Protein 1YQH (pdb70)

Solvent-accessible surface area: 11001 Å² total

Foldseek 3Di:
DPLFAKKKWKDKQFAAPPDDRVQLLVQLVVLVVPLPFDWADDCTIMTMGDPVSVVVSQVVSQVSSVVSGTPHMDMDDDMDDDRPHHDDPCVVPQVPDPVHD/DQKKKWKAKDFAAPVDDRVQLLVQLVVLVVPLPFDWADDCTIMTTGGNVSVVVSQVVSLVSSVVSGTPHMDMDDDIDDDVVPHDDPCVVPLVPDPVND

InterPro domains:
  IPR002767 Thiamine-binding protein [PF01910] (7-96)
  IPR002767 Thiamine-binding protein [TIGR00106] (7-93)
  IPR029756 MTH1187/YkoF-like [G3DSA:3.30.70.930] (1-106)
  IPR029756 MTH1187/YkoF-like [SSF89957] (3-104)
  IPR051614 UPF0045 domain-containing protein [PTHR33777] (3-101)

Radius of gyration: 17.41 Å; Cα contacts (8 Å, |Δi|>4): 373; chains: 2; bounding box: 32×43×53 Å

B-factor: mean 17.55, std 9.15, range [6.82, 70.4]

Structure (mmCIF, N/CA/C/O backbone):
data_1YQH
#
_entry.id   1YQH
#
_cell.length_a   76.716
_cell.length_b   55.175
_cell.length_c   49.875
_cell.angle_alpha   90.00
_cell.angle_beta   120.39
_cell.angle_gamma   90.00
#
_symmetry.space_group_name_H-M   'C 1 2 1'
#
loop_
_entity.id
_entity.type
_entity.pdbx_description
1 polymer 'IG hypothetical 16092'
2 water water
#
loop_
_atom_site.group_PDB
_atom_site.id
_atom_site.type_symbol
_atom_site.label_atom_id
_atom_site.label_alt_id
_atom_site.label_comp_id
_atom_site.label_asym_id
_atom_site.label_entity_id
_atom_site.label_seq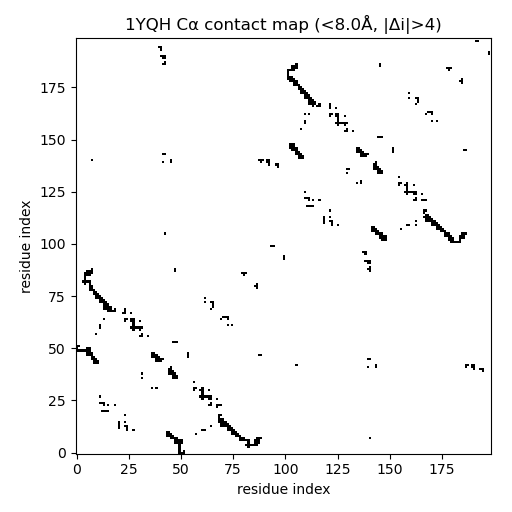_id
_atom_site.pdbx_PDB_ins_code
_atom_site.Cartn_x
_atom_site.Cartn_y
_atom_site.Cartn_z
_atom_site.occupancy
_atom_site.B_iso_or_equiv
_atom_site.auth_seq_id
_atom_site.auth_comp_id
_atom_site.auth_asym_id
_atom_site.auth_atom_id
_atom_site.pdbx_PDB_model_num
ATOM 1 N N . SER A 1 1 ? 22.104 44.334 14.472 1.00 26.91 -2 SER A N 1
ATOM 2 C CA . SER A 1 1 ? 20.845 44.294 13.682 1.00 26.79 -2 SER A CA 1
ATOM 3 C C . SER A 1 1 ? 19.899 45.370 14.205 1.00 27.21 -2 SER A C 1
ATOM 4 O O . SER A 1 1 ? 20.197 46.025 15.204 1.00 27.49 -2 SER A O 1
ATOM 7 N N . ASN A 1 2 ? 18.776 45.562 13.517 1.00 27.01 -1 ASN A N 1
ATOM 8 C CA . ASN A 1 2 ? 17.682 46.388 14.032 1.00 27.18 -1 ASN A CA 1
ATOM 9 C C . ASN A 1 2 ? 16.344 45.706 13.740 1.00 26.82 -1 ASN A C 1
ATOM 10 O O . ASN A 1 2 ? 16.332 44.583 13.216 1.00 26.54 -1 ASN A O 1
ATOM 15 N N . ALA A 1 3 ? 15.231 46.363 14.073 1.00 26.48 0 ALA A N 1
ATOM 16 C CA . ALA A 1 3 ? 13.909 45.728 13.968 1.00 26.41 0 ALA A CA 1
ATOM 17 C C . ALA A 1 3 ? 13.499 45.387 12.533 1.00 26.34 0 ALA A C 1
ATOM 18 O O . ALA A 1 3 ? 12.552 44.623 12.316 1.0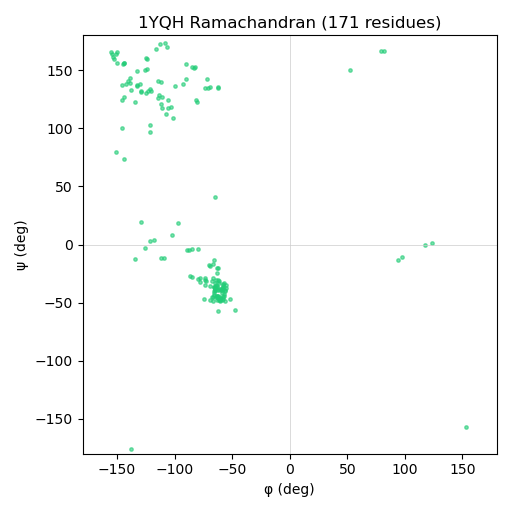0 25.95 0 ALA A O 1
ATOM 28 N N . SER A 1 5 ? 15.791 44.070 10.312 1.00 24.08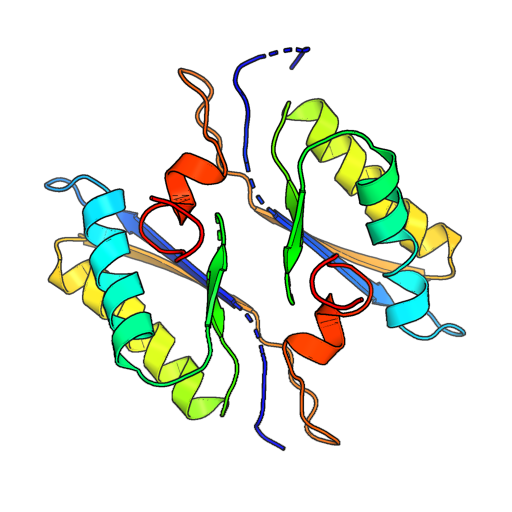 2 SER A N 1
ATOM 29 C CA . SER A 1 5 ? 16.592 42.906 9.923 1.00 22.34 2 SER A CA 1
ATOM 30 C C . SER A 1 5 ? 15.730 41.660 9.797 1.00 20.94 2 SER A C 1
ATOM 31 O O . SER A 1 5 ? 14.715 41.528 10.490 1.00 20.48 2 SER A O 1
ATOM 34 N N . GLN A 1 6 ? 16.123 40.746 8.913 1.00 18.88 3 GLN A N 1
ATOM 35 C CA . GLN A 1 6 ? 15.392 39.489 8.781 1.00 17.17 3 GLN A CA 1
ATOM 36 C C . GLN A 1 6 ? 15.536 38.688 10.076 1.00 16.58 3 GLN A C 1
ATOM 37 O O . GLN A 1 6 ? 16.562 38.791 10.767 1.00 16.56 3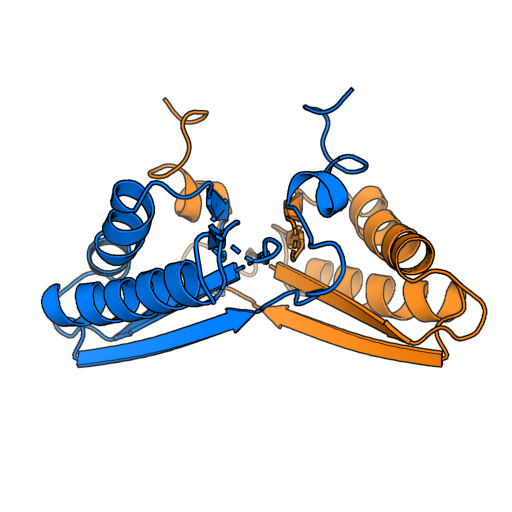 GLN A O 1
ATOM 43 N N A GLN A 1 7 ? 14.511 37.909 10.402 0.50 15.89 4 GLN A N 1
ATOM 44 N N B GLN A 1 7 ? 14.513 37.890 10.381 0.50 15.88 4 GLN A N 1
ATOM 45 C CA A GLN A 1 7 ? 14.492 37.170 11.656 0.50 15.46 4 GLN A CA 1
ATOM 46 C CA B GLN A 1 7 ? 14.435 37.138 11.634 0.50 15.45 4 GLN A CA 1
ATOM 47 C C A GLN A 1 7 ? 15.559 36.086 11.687 0.50 14.33 4 GLN A C 1
ATOM 48 C C B GLN A 1 7 ? 15.482 36.025 11.695 0.50 14.36 4 GLN A C 1
ATOM 49 O O A GLN A 1 7 ? 15.976 35.580 10.645 0.50 13.82 4 GLN A O 1
ATOM 50 O O B GLN A 1 7 ? 15.807 35.424 10.669 0.50 13.84 4 GLN A O 1
ATOM 61 N N . VAL A 1 8 ? 16.001 35.760 12.894 1.00 13.40 5 VAL A N 1
ATOM 62 C CA . VAL A 1 8 ? 16.752 34.530 13.133 1.00 12.70 5 VAL A CA 1
ATOM 63 C C . VAL A 1 8 ? 15.867 33.643 14.011 1.00 11.77 5 VAL A C 1
ATOM 64 O O . VAL A 1 8 ? 14.903 34.107 14.649 1.00 10.58 5 VAL A O 1
ATOM 68 N N . THR A 1 9 ? 16.183 32.359 14.018 1.00 11.07 6 THR A N 1
ATOM 69 C CA . THR A 1 9 ? 15.659 31.440 15.004 1.00 11.77 6 THR A CA 1
ATOM 70 C C . THR A 1 9 ? 16.882 30.949 15.806 1.00 11.80 6 THR A C 1
ATOM 71 O O . THR A 1 9 ? 17.970 30.783 15.250 1.00 10.90 6 THR A O 1
ATOM 83 N N . SER A 1 11 ? 18.106 28.642 19.634 1.00 11.56 8 SER A N 1
ATOM 84 C CA . SER A 1 11 ? 17.784 28.005 20.893 1.00 11.06 8 SER A CA 1
ATOM 85 C C . SER A 1 11 ? 18.900 28.244 21.880 1.00 10.74 8 SER A C 1
ATOM 86 O O . SER A 1 11 ? 20.044 28.524 21.487 1.00 11.24 8 SER A O 1
ATOM 89 N N . PHE A 1 12 ? 18.574 28.164 23.163 1.00 10.61 9 PHE A N 1
ATOM 90 C CA . PHE A 1 12 ? 19.606 28.308 24.174 1.00 10.49 9 PHE A CA 1
ATOM 91 C C . PHE A 1 12 ? 19.222 27.572 25.432 1.00 10.43 9 PHE A C 1
ATOM 92 O O . PHE A 1 12 ? 18.039 27.272 25.677 1.00 9.86 9 PHE A O 1
ATOM 100 N N . SER A 1 13 ? 20.232 27.291 26.238 1.00 9.42 10 SER A N 1
ATOM 101 C CA . SER A 1 13 ? 20.002 26.757 27.567 1.00 10.10 10 SER A CA 1
ATOM 102 C C . SER A 1 13 ? 21.036 27.316 28.530 1.00 9.79 10 SER A C 1
ATOM 103 O O . SER A 1 13 ? 22.121 27.724 28.103 1.00 10.44 10 SER A O 1
ATOM 106 N N . VAL A 1 14 ? 20.681 27.336 29.817 1.00 9.75 11 VAL A N 1
ATOM 107 C CA . VAL A 1 14 ? 21.611 27.706 30.890 1.00 10.12 11 VAL A CA 1
ATOM 108 C C . VAL A 1 14 ? 21.694 26.563 31.889 1.00 10.40 11 VAL A C 1
ATOM 109 O O . VAL A 1 14 ? 20.666 26.000 32.294 1.00 11.36 11 VAL A O 1
ATOM 113 N N . VAL A 1 15 ? 22.913 26.180 32.253 1.00 9.90 12 VAL A N 1
ATOM 114 C CA . VAL A 1 15 ? 23.117 25.151 33.273 1.00 10.49 12 VAL A CA 1
ATOM 115 C C . VAL A 1 15 ? 23.937 25.818 34.366 1.00 10.73 12 VAL A C 1
ATOM 116 O O . VAL A 1 15 ? 25.143 26.045 34.195 1.00 11.01 12 VAL A O 1
ATOM 120 N N . PRO A 1 16 ? 23.276 26.183 35.466 1.00 11.25 13 PRO A N 1
ATOM 121 C CA . PRO A 1 16 ? 23.932 26.920 36.542 1.00 11.60 13 PRO A CA 1
ATOM 122 C C . PRO A 1 16 ? 24.551 26.033 37.613 1.00 11.94 13 PRO A C 1
ATOM 123 O O . PRO A 1 16 ? 24.134 24.879 37.786 1.00 12.22 13 PRO A O 1
ATOM 127 N N . GLN A 1 17 ? 25.552 26.577 38.300 1.00 11.95 14 GLN A N 1
ATOM 128 C CA . GLN A 1 17 ? 26.049 26.012 39.548 1.00 12.81 14 GLN A CA 1
ATOM 129 C C . GLN A 1 17 ? 25.679 26.998 40.636 1.00 13.26 14 GLN A C 1
ATOM 130 O O . GLN A 1 17 ? 26.088 28.170 40.589 1.00 13.63 14 GLN A O 1
ATOM 136 N N . ALA A 1 18 ? 24.910 26.531 41.613 1.00 14.06 15 ALA A N 1
ATOM 137 C CA . ALA A 1 18 ? 24.482 27.382 42.730 1.00 15.21 15 ALA A CA 1
ATOM 138 C C . ALA A 1 18 ? 24.666 26.650 44.059 1.00 16.45 15 ALA A C 1
ATOM 139 O O . ALA A 1 18 ? 24.078 25.586 44.258 1.00 17.32 15 ALA A O 1
ATOM 141 N N . LYS A 1 19 ? 25.440 27.251 44.966 1.00 16.95 16 LYS A N 1
ATOM 142 C CA . LYS A 1 19 ? 25.768 26.636 46.264 1.00 18.30 16 LYS A CA 1
ATOM 143 C C . LYS A 1 19 ? 24.571 26.487 47.212 1.00 18.09 16 LYS A C 1
ATOM 144 O O . LYS A 1 19 ? 24.546 25.564 48.025 1.00 18.69 16 LYS A O 1
ATOM 150 N N . THR A 1 20 ? 23.596 27.394 47.137 1.00 17.81 17 THR A N 1
ATOM 151 C CA . THR A 1 20 ? 22.472 27.362 48.089 1.00 17.79 17 THR A CA 1
ATOM 152 C C . THR A 1 20 ? 21.086 27.418 47.450 1.00 17.43 17 THR A C 1
ATOM 153 O O . THR A 1 20 ? 20.108 27.751 48.121 1.00 16.94 17 THR A O 1
ATOM 157 N N . LYS A 1 21 ? 21.002 27.099 46.157 1.00 17.10 18 LYS A N 1
ATOM 158 C CA . LYS A 1 21 ? 19.724 27.100 45.446 1.00 17.08 18 LYS A CA 1
ATOM 159 C C . LYS A 1 21 ? 19.565 25.824 44.632 1.00 16.95 18 LYS A C 1
ATOM 160 O O . LYS A 1 21 ? 20.553 25.258 44.150 1.00 16.39 18 LYS A O 1
ATOM 166 N N . ASP A 1 22 ? 18.318 25.384 44.471 1.00 15.92 19 ASP A N 1
ATOM 167 C CA . ASP A 1 22 ? 17.990 24.298 43.563 1.00 16.22 19 ASP A CA 1
ATOM 168 C C . ASP A 1 22 ? 18.134 24.799 42.126 1.00 15.82 19 ASP A C 1
ATOM 169 O O . ASP A 1 22 ? 17.804 25.957 41.844 1.00 15.56 19 ASP A O 1
ATOM 174 N N . VAL A 1 23 ? 18.627 23.937 41.229 1.00 15.70 20 VAL A N 1
ATOM 175 C CA . VAL A 1 23 ? 18.830 24.299 39.820 1.00 15.90 20 VAL A CA 1
ATOM 176 C C . VAL A 1 23 ? 17.560 24.893 39.211 1.00 15.87 20 VAL A C 1
ATOM 177 O O . VAL A 1 23 ? 17.622 25.932 38.551 1.00 15.51 20 VAL A O 1
ATOM 181 N N . TYR A 1 24 ? 16.416 24.246 39.440 1.00 16.28 21 TYR A N 1
ATOM 182 C CA . TYR A 1 24 ? 15.154 24.712 38.844 1.00 16.77 21 TYR A CA 1
ATOM 183 C C . TYR A 1 24 ? 14.777 26.125 39.294 1.00 15.90 21 TYR A C 1
ATOM 184 O O . TYR A 1 24 ? 14.176 26.875 38.522 1.00 15.61 21 TYR A O 1
ATOM 193 N N . SER A 1 25 ? 15.115 26.482 40.536 1.00 14.96 22 SER A N 1
ATOM 194 C CA . SER A 1 25 ? 14.826 27.822 41.057 1.00 13.95 22 SER A CA 1
ATOM 195 C C . SER A 1 25 ? 15.600 28.900 40.293 1.00 13.76 22 SER A C 1
ATOM 196 O O . SER A 1 25 ? 15.083 29.984 40.017 1.00 13.50 22 SER A O 1
ATOM 199 N N . VAL A 1 26 ? 16.845 28.578 39.963 1.00 12.24 23 VAL A N 1
ATOM 200 C CA . VAL A 1 26 ? 17.744 29.486 39.267 1.00 12.53 23 VAL A CA 1
ATOM 201 C C . VAL A 1 26 ? 17.314 29.573 37.802 1.00 12.14 23 VAL A C 1
ATOM 202 O O . VAL A 1 26 ? 17.182 30.668 37.251 1.00 12.28 23 VAL A O 1
ATOM 206 N N . VAL A 1 27 ? 17.060 28.419 37.191 1.00 12.03 24 VAL A N 1
ATOM 207 C CA . VAL A 1 27 ? 16.612 28.388 35.797 1.00 12.57 24 VAL A CA 1
ATOM 208 C C . VAL A 1 27 ? 15.288 29.166 35.596 1.00 12.05 24 VAL A C 1
ATOM 209 O O . VAL A 1 27 ? 15.096 29.809 34.561 1.00 11.92 24 VAL A O 1
ATOM 213 N N A ASP A 1 28 ? 14.403 29.124 36.586 0.50 12.11 25 ASP A N 1
ATOM 214 N N B ASP A 1 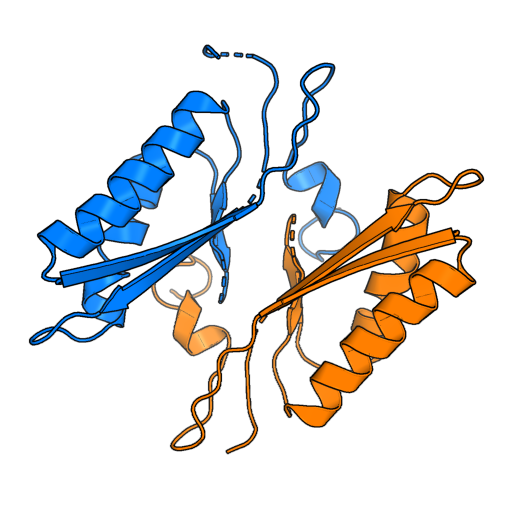28 ? 14.385 29.084 36.583 0.50 12.20 25 ASP A N 1
ATOM 215 C CA A ASP A 1 28 ? 13.133 29.829 36.482 0.50 12.23 25 ASP A CA 1
ATOM 216 C CA B ASP A 1 28 ? 13.135 29.857 36.576 0.50 12.44 25 ASP A CA 1
ATOM 217 C C A ASP A 1 28 ? 13.300 31.349 36.304 0.50 12.26 25 ASP A C 1
ATOM 218 C C B ASP A 1 28 ? 13.398 31.301 36.177 0.50 12.37 25 ASP A C 1
ATOM 219 O O A ASP A 1 28 ? 12.453 32.005 35.695 0.50 11.98 25 ASP A O 1
ATOM 220 O O B ASP A 1 28 ? 12.724 31.856 35.308 0.50 12.08 25 ASP A O 1
ATOM 229 N N . LYS A 1 29 ? 14.394 31.901 36.825 1.00 12.16 26 LYS A N 1
ATOM 230 C CA . LYS A 1 29 ? 14.680 33.322 36.666 1.00 11.99 26 LYS A CA 1
ATOM 231 C C . LYS A 1 29 ? 15.214 33.621 35.264 1.00 11.62 26 LYS A C 1
ATOM 232 O O . LYS A 1 29 ? 14.956 34.695 34.706 1.00 11.90 26 LYS A O 1
ATOM 238 N N . ALA A 1 30 ? 15.948 32.670 34.694 1.00 11.04 27 ALA A N 1
ATOM 239 C CA . ALA A 1 30 ? 16.400 32.798 33.309 1.00 10.59 27 ALA A CA 1
ATOM 240 C C . ALA A 1 30 ? 15.203 32.738 32.359 1.00 10.61 27 ALA A C 1
ATOM 241 O O . ALA A 1 30 ? 15.086 33.561 31.454 1.00 10.71 27 ALA A O 1
ATOM 243 N N . ILE A 1 31 ? 14.296 31.786 32.574 1.00 10.05 28 ILE A N 1
ATOM 244 C CA . ILE A 1 31 ? 13.113 31.696 31.702 1.00 10.82 28 ILE A CA 1
ATOM 245 C C . ILE A 1 31 ? 12.220 32.938 31.859 1.00 10.56 28 ILE A C 1
ATOM 246 O O . ILE A 1 31 ? 11.615 33.402 30.886 1.00 10.24 28 ILE A O 1
ATOM 251 N N . GLU A 1 32 ? 12.170 33.504 33.066 1.00 10.49 29 GLU A N 1
ATOM 252 C CA . GLU A 1 32 ? 11.417 34.746 33.293 1.00 11.53 29 GLU A CA 1
ATOM 253 C C . GLU A 1 32 ? 11.902 35.862 32.357 1.00 10.57 29 GLU A C 1
ATOM 254 O O . GLU A 1 32 ? 11.095 36.631 31.809 1.00 9.83 29 GLU A O 1
ATOM 260 N N . VAL A 1 33 ? 13.214 35.947 32.152 1.00 9.28 30 VAL A N 1
ATOM 261 C CA . VAL A 1 33 ? 13.755 36.939 31.222 1.00 9.90 30 VAL A CA 1
ATOM 262 C C . VAL A 1 33 ? 13.152 36.724 29.826 1.00 9.53 30 VAL A C 1
ATOM 263 O O . VAL A 1 33 ? 12.704 37.680 29.187 1.00 10.32 30 VAL A O 1
ATOM 267 N N . VAL A 1 34 ? 13.110 35.466 29.381 1.00 9.32 31 VAL A N 1
ATOM 268 C CA . VAL A 1 34 ? 12.523 35.121 28.081 1.00 9.28 31 VAL A CA 1
ATOM 269 C C . VAL A 1 34 ? 11.048 35.520 28.068 1.00 9.46 31 VAL A C 1
ATOM 270 O O . VAL A 1 34 ? 10.577 36.169 27.131 1.00 9.56 31 VAL A O 1
ATOM 274 N N . GLN A 1 35 ? 10.347 35.193 29.148 1.00 9.31 32 GLN A N 1
ATOM 275 C CA . GLN A 1 35 ? 8.898 35.434 29.214 1.00 9.83 32 GLN A CA 1
ATOM 276 C C . GLN A 1 35 ? 8.586 36.921 29.141 1.00 9.83 32 GLN A C 1
ATOM 277 O O . GLN A 1 35 ? 7.574 37.325 28.551 1.00 10.31 32 GLN A O 1
ATOM 283 N N . GLN A 1 36 ? 9.454 37.723 29.756 1.00 10.17 33 GLN A N 1
ATOM 284 C CA . GLN A 1 36 ? 9.262 39.167 29.826 1.00 11.14 33 GLN A CA 1
ATOM 285 C C . GLN A 1 36 ? 9.776 39.948 28.614 1.00 10.99 33 GLN A C 1
ATOM 286 O O . GLN A 1 36 ? 9.589 41.169 28.555 1.00 11.59 33 GLN A O 1
ATOM 292 N N . SER A 1 37 ? 10.408 39.262 27.659 1.00 10.66 34 SER A N 1
ATOM 293 C CA . SER A 1 37 ? 11.104 39.936 26.555 1.00 11.03 34 SER A CA 1
ATOM 294 C C . SER A 1 37 ? 10.207 40.458 25.438 1.00 11.10 34 SER A C 1
ATOM 295 O O . SER A 1 37 ? 10.585 41.398 24.758 1.00 11.93 34 SER A O 1
ATOM 298 N N . GLY A 1 38 ? 9.072 39.801 25.228 1.00 9.83 35 GLY A N 1
ATOM 299 C CA . GLY A 1 38 ? 8.181 40.109 24.102 1.00 9.87 35 GLY A CA 1
ATOM 300 C C . GLY A 1 38 ? 8.372 39.271 22.842 1.00 9.07 35 GLY A C 1
ATOM 301 O O . GLY A 1 38 ? 7.539 39.331 21.943 1.00 9.64 35 GLY A O 1
ATOM 302 N N . VAL A 1 39 ? 9.476 38.525 22.737 1.00 9.01 36 VAL A N 1
ATOM 303 C CA . VAL A 1 39 ? 9.720 37.726 21.523 1.00 8.78 36 VAL A CA 1
ATOM 304 C C . VAL A 1 39 ? 8.971 36.420 21.576 1.00 8.99 36 VAL A C 1
ATOM 305 O O . VAL A 1 39 ? 8.679 35.911 22.665 1.00 9.04 36 VAL A O 1
ATOM 309 N N . ARG A 1 40 ? 8.633 35.889 20.402 1.00 8.80 37 ARG A N 1
ATOM 310 C CA . ARG A 1 40 ? 8.056 34.549 20.323 1.00 10.14 37 ARG A CA 1
ATOM 311 C C . ARG A 1 40 ? 9.055 33.514 20.851 1.00 9.98 37 ARG A C 1
ATOM 312 O O . ARG A 1 40 ? 10.234 33.543 20.497 1.00 9.60 37 ARG A O 1
ATOM 320 N N . TYR A 1 41 ? 8.582 32.589 21.686 1.00 9.55 38 TYR A N 1
ATOM 321 C CA . TYR A 1 41 ? 9.459 31.552 22.222 1.00 9.65 38 TYR A CA 1
ATOM 322 C C . TYR A 1 41 ? 8.703 30.259 22.509 1.00 9.93 38 TYR A C 1
ATOM 323 O O . TYR A 1 41 ? 7.470 30.230 22.546 1.00 9.57 38 TYR A O 1
ATOM 332 N N . GLU A 1 42 ? 9.464 29.186 22.704 1.00 9.93 39 GLU A N 1
ATOM 333 C CA . GLU A 1 42 ? 8.922 27.944 23.217 1.00 11.10 39 GLU A CA 1
ATOM 334 C C . GLU A 1 42 ? 9.963 27.266 24.085 1.00 11.46 39 GLU A C 1
ATOM 335 O O . GLU A 1 42 ? 11.086 27.030 23.639 1.00 11.99 39 GLU A O 1
ATOM 341 N N . VAL A 1 43 ? 9.579 26.978 25.322 1.00 11.06 40 VAL A N 1
ATOM 342 C CA . VAL A 1 43 ? 10.439 26.260 26.247 1.00 10.87 40 VAL A CA 1
ATOM 343 C C . VAL A 1 43 ? 10.365 24.753 25.949 1.00 10.94 40 VAL A C 1
ATOM 344 O O . VAL A 1 43 ? 9.277 24.158 25.920 1.00 11.59 40 VAL A O 1
ATOM 348 N N . GLY A 1 44 ? 11.527 24.165 25.671 1.00 10.70 41 GLY A N 1
ATOM 349 C CA . GLY A 1 44 ? 11.635 22.707 25.500 1.00 11.27 41 GLY A CA 1
ATOM 350 C C . GLY A 1 44 ? 12.356 22.095 26.682 1.00 11.19 41 GLY A C 1
ATOM 351 O O . GLY A 1 44 ? 12.867 22.806 27.563 1.00 11.71 41 GLY A O 1
ATOM 352 N N . ALA A 1 45 ? 12.402 20.764 26.710 1.00 11.35 42 ALA A N 1
ATOM 353 C CA . ALA A 1 45 ? 12.995 20.053 27.847 1.00 11.64 42 ALA A CA 1
ATOM 354 C C . ALA A 1 45 ? 14.501 20.313 27.986 1.00 11.37 42 ALA A C 1
ATOM 355 O O . ALA A 1 45 ? 15.020 20.287 29.104 1.00 12.35 42 ALA A O 1
ATOM 365 N N A GLU A 1 47 ? 16.277 22.845 25.696 0.50 10.99 44 GLU A N 1
ATOM 366 N N B GLU A 1 47 ? 16.305 22.843 25.671 0.50 11.20 44 GLU A N 1
ATOM 367 C CA A GLU A 1 47 ? 16.596 24.142 25.077 0.50 11.47 44 GLU A CA 1
ATOM 368 C CA B GLU A 1 47 ? 16.606 24.209 25.226 0.50 11.78 44 GLU A CA 1
ATOM 369 C C A GLU A 1 47 ? 15.321 24.977 24.973 0.50 10.99 44 GLU A C 1
ATOM 370 C C B GLU A 1 47 ? 15.315 24.986 25.082 0.50 11.22 44 GLU A C 1
ATOM 371 O O A GLU A 1 47 ? 14.231 24.419 24.822 0.50 11.00 44 GLU A O 1
ATOM 372 O O B GLU A 1 47 ? 14.228 24.409 24.987 0.50 11.22 44 GLU A O 1
ATOM 383 N N . THR A 1 48 ? 15.459 26.304 25.038 1.00 10.60 45 THR A N 1
ATOM 384 C CA . THR A 1 48 ? 14.340 27.218 24.776 1.00 10.48 45 THR A CA 1
ATOM 385 C C . THR A 1 48 ? 14.579 27.829 23.409 1.00 10.16 45 THR A C 1
ATOM 386 O O . THR A 1 48 ? 15.694 28.307 23.129 1.00 9.65 45 THR A O 1
ATOM 390 N N . THR A 1 49 ? 13.551 27.790 22.563 1.00 9.40 46 THR A N 1
ATOM 391 C CA . THR A 1 49 ? 13.629 28.333 21.208 1.00 9.80 46 THR A CA 1
ATOM 392 C C . THR A 1 49 ? 13.132 29.776 21.227 1.00 8.76 46 THR A C 1
ATOM 393 O O . THR A 1 49 ? 12.132 30.056 21.891 1.00 9.54 46 THR A O 1
ATOM 397 N N . LEU A 1 50 ? 13.832 30.653 20.500 1.00 9.48 47 LEU A N 1
ATOM 398 C CA . LEU A 1 50 ? 13.470 32.062 20.306 1.00 9.02 47 LEU A CA 1
ATOM 399 C C . LEU A 1 50 ? 13.402 32.407 18.820 1.00 9.77 47 LEU A C 1
ATOM 400 O O . LEU A 1 50 ? 14.129 31.829 18.003 1.00 9.48 47 LEU A O 1
ATOM 405 N N . GLU A 1 51 ? 12.541 33.366 18.474 1.00 9.11 48 GLU A N 1
ATOM 406 C CA . GLU A 1 51 ? 12.488 33.869 17.108 1.00 10.00 48 GLU A CA 1
ATOM 407 C C . GLU A 1 51 ? 12.470 35.388 17.170 1.00 10.03 48 GLU A C 1
ATOM 408 O O . GLU A 1 51 ? 11.762 35.955 17.987 1.00 9.38 48 GLU A O 1
ATOM 414 N N . GLY A 1 52 ? 13.254 36.038 16.313 1.00 10.49 49 GLY A N 1
ATOM 415 C CA . GLY A 1 52 ? 13.265 37.499 16.268 1.00 10.70 49 GLY A CA 1
ATOM 416 C C . GLY A 1 52 ? 14.582 38.058 15.776 1.00 11.25 49 GLY A C 1
ATOM 417 O O . GLY A 1 52 ? 15.328 37.390 15.059 1.00 10.99 49 GLY A O 1
ATOM 418 N N . GLU A 1 53 ? 14.842 39.304 16.148 1.00 10.86 50 GLU A N 1
ATOM 419 C CA . GLU A 1 53 ? 16.034 40.013 15.693 1.00 11.36 50 GLU A CA 1
ATOM 420 C C . GLU A 1 53 ? 17.295 39.491 16.394 1.00 10.74 50 GLU A C 1
ATOM 421 O O . GLU A 1 53 ? 17.312 39.311 17.613 1.00 10.61 50 GLU A O 1
ATOM 427 N N . LEU A 1 54 ? 18.355 39.258 15.620 1.00 10.61 51 LEU A N 1
ATOM 428 C CA . LEU A 1 54 ? 19.586 38.679 16.175 1.00 10.77 51 LEU A CA 1
ATOM 429 C C . LEU A 1 54 ? 20.069 39.356 17.465 1.00 10.82 51 LEU A C 1
ATOM 430 O O . LEU A 1 54 ? 20.267 38.679 18.457 1.00 10.73 51 LEU A O 1
ATOM 435 N N . ASP A 1 55 ? 20.285 40.673 17.434 1.00 11.39 52 ASP A N 1
ATOM 436 C CA . ASP A 1 55 ? 20.823 41.369 18.606 1.00 12.57 52 ASP A CA 1
ATOM 437 C C . ASP A 1 55 ? 19.856 41.344 19.796 1.00 12.53 52 ASP A C 1
ATOM 438 O O . ASP A 1 55 ? 20.288 41.236 20.943 1.00 13.15 52 ASP A O 1
ATOM 443 N N . VAL A 1 56 ? 18.557 41.443 19.520 1.00 11.96 53 VAL A N 1
ATOM 444 C CA . VAL A 1 56 ? 17.541 41.363 20.568 1.00 12.64 53 VAL A CA 1
ATOM 445 C C . VAL A 1 56 ? 17.607 40.002 21.244 1.00 12.11 53 VAL A C 1
ATOM 446 O O . VAL A 1 56 ? 17.622 39.924 22.468 1.00 12.27 53 VAL A O 1
ATOM 450 N N . LEU A 1 57 ? 17.660 38.943 20.445 1.00 11.21 54 LEU A N 1
ATOM 451 C CA . LEU A 1 57 ? 17.748 37.587 20.986 1.00 11.35 54 LEU A CA 1
ATOM 452 C C . LEU A 1 57 ? 19.038 37.333 21.774 1.00 11.12 54 LEU A C 1
ATOM 453 O O . LEU A 1 57 ? 18.990 36.766 22.857 1.00 10.37 54 LEU A O 1
ATOM 458 N N . LEU A 1 58 ? 20.184 37.757 21.242 1.00 11.74 55 LEU A N 1
ATOM 459 C CA . LEU A 1 58 ? 21.433 37.612 21.992 1.00 12.30 55 LEU A CA 1
ATOM 460 C C . LEU A 1 58 ? 21.389 38.366 23.323 1.00 12.41 55 LEU A C 1
ATOM 461 O O . LEU A 1 58 ? 21.909 37.883 24.332 1.00 12.70 55 LEU A O 1
ATOM 466 N N . ASP A 1 59 ? 20.768 39.538 23.329 1.00 12.85 56 ASP A N 1
ATOM 467 C CA . ASP A 1 59 ? 20.598 40.273 24.574 1.00 12.99 56 ASP A CA 1
ATOM 468 C C . ASP A 1 59 ? 19.691 39.528 25.560 1.00 12.36 56 ASP A C 1
ATOM 469 O O . ASP A 1 59 ? 19.950 39.547 26.777 1.00 11.43 56 ASP A O 1
ATOM 474 N N . VAL A 1 60 ? 18.648 38.865 25.050 1.00 11.79 57 VAL A N 1
ATOM 475 C CA . VAL A 1 60 ? 17.808 38.011 25.907 1.00 11.73 57 VAL A CA 1
ATOM 476 C C . VAL A 1 60 ? 18.647 36.921 26.575 1.00 11.31 57 VAL A C 1
ATOM 477 O O . VAL A 1 60 ? 18.548 36.702 27.787 1.00 10.99 57 VAL A O 1
ATOM 481 N N . VAL A 1 61 ? 19.485 36.255 25.789 1.00 10.96 58 VAL A N 1
ATOM 482 C CA . VAL A 1 61 ? 20.328 35.200 26.333 1.00 10.45 58 VAL A CA 1
ATOM 483 C C . VAL A 1 61 ? 21.310 35.747 27.394 1.00 11.01 58 VAL A C 1
ATOM 484 O O . VAL A 1 61 ? 21.485 35.156 28.467 1.00 10.70 58 VAL A O 1
ATOM 488 N N . LYS A 1 62 ? 21.959 36.867 27.083 1.00 11.17 59 LYS A N 1
ATOM 489 C CA . LYS A 1 62 ? 22.877 37.504 28.042 1.00 11.97 59 LYS A CA 1
ATOM 490 C C . LYS A 1 62 ? 22.173 37.827 29.355 1.00 11.75 59 LYS A C 1
ATOM 491 O O . LYS A 1 62 ? 22.706 37.596 30.441 1.00 11.92 59 LYS A O 1
ATOM 497 N N . ARG A 1 63 ? 20.956 38.344 29.256 1.00 11.45 60 ARG A N 1
ATOM 498 C CA . ARG A 1 63 ? 20.250 38.722 30.471 1.00 11.79 60 ARG A CA 1
ATOM 499 C C . ARG A 1 63 ? 19.754 37.495 31.222 1.00 11.25 60 ARG A C 1
ATOM 500 O O . ARG A 1 63 ? 19.663 37.525 32.453 1.00 11.58 60 ARG A O 1
ATOM 508 N N . ALA A 1 64 ? 19.472 36.421 30.475 1.00 11.59 61 ALA A N 1
ATOM 509 C CA . ALA A 1 64 ? 19.020 35.147 31.058 1.00 11.33 61 ALA A CA 1
ATOM 510 C C . ALA A 1 64 ? 20.143 34.550 31.880 1.00 11.59 61 ALA A C 1
ATOM 511 O O . ALA A 1 64 ? 19.935 34.155 33.020 1.00 10.59 61 ALA A O 1
ATOM 513 N N . GLN A 1 65 ? 21.348 34.490 31.306 1.00 11.37 62 GLN A N 1
ATOM 514 C CA . GLN A 1 65 ? 22.470 33.953 32.081 1.00 12.46 62 GLN A CA 1
ATOM 515 C C . GLN A 1 65 ? 22.804 34.850 33.288 1.00 11.66 62 GLN A C 1
ATOM 516 O O . GLN A 1 65 ? 23.122 34.347 34.360 1.00 12.11 62 GLN A O 1
ATOM 522 N N . GLN A 1 66 ? 22.689 36.175 33.134 1.00 11.40 63 GLN A N 1
ATOM 523 C CA . GLN A 1 66 ? 22.902 37.061 34.275 1.00 11.54 63 GLN A CA 1
ATOM 524 C C . GLN A 1 66 ? 21.825 36.849 35.341 1.00 11.14 63 GLN A C 1
ATOM 525 O O . GLN A 1 66 ? 22.123 36.905 36.537 1.00 11.31 63 GLN A O 1
ATOM 531 N N . ALA A 1 67 ? 20.585 36.594 34.919 1.00 10.73 64 ALA A N 1
ATOM 532 C CA . ALA A 1 67 ? 19.507 36.311 35.889 1.00 11.00 64 ALA A CA 1
ATOM 533 C C . ALA A 1 67 ? 19.856 35.105 36.773 1.00 10.67 64 ALA A C 1
ATOM 534 O O . ALA A 1 67 ? 19.529 35.089 37.965 1.00 10.76 64 ALA A O 1
ATOM 536 N N . CYS A 1 68 ? 20.523 34.113 36.191 1.00 11.12 65 CYS A N 1
ATOM 537 C CA . CYS A 1 68 ? 20.955 32.942 36.948 1.00 11.06 65 CYS A CA 1
ATOM 538 C C . CYS A 1 68 ? 21.915 33.343 38.073 1.00 10.84 65 CYS A C 1
ATOM 539 O O . CYS A 1 68 ? 21.756 32.934 39.227 1.00 11.11 65 CYS A O 1
ATOM 542 N N . VAL A 1 69 ? 22.900 34.167 37.730 1.00 11.07 66 VAL A N 1
ATOM 543 C CA . VAL A 1 69 ? 23.873 34.683 38.700 1.00 11.89 66 VAL A CA 1
ATOM 544 C C . VAL A 1 69 ? 23.186 35.536 39.769 1.00 12.36 66 VAL A C 1
ATOM 545 O O . VAL A 1 69 ? 23.457 35.387 40.976 1.00 12.65 66 VAL A O 1
ATOM 549 N N . ASP A 1 70 ? 22.275 36.408 39.340 1.00 11.95 67 ASP A N 1
ATOM 550 C CA . ASP A 1 70 ? 21.516 37.234 40.294 1.00 12.73 67 ASP A CA 1
ATOM 551 C C . ASP A 1 70 ? 20.683 36.365 41.253 1.00 13.12 67 ASP A C 1
ATOM 552 O O . ASP A 1 70 ? 20.454 36.743 42.416 1.00 14.28 67 ASP A O 1
ATOM 557 N N . ALA A 1 71 ? 20.244 35.210 40.760 1.00 12.96 68 ALA A N 1
ATOM 558 C CA . ALA A 1 71 ? 19.455 34.260 41.538 1.00 13.11 68 ALA A CA 1
ATOM 559 C C . ALA A 1 71 ? 20.314 33.398 42.482 1.00 13.39 68 ALA A C 1
ATOM 560 O O . ALA A 1 71 ? 19.780 32.599 43.263 1.00 14.87 68 ALA A O 1
ATOM 562 N N . GLY A 1 72 ? 21.629 33.560 42.416 1.00 12.65 69 GLY A N 1
ATOM 563 C CA . GLY A 1 72 ? 22.532 32.811 43.294 1.00 12.94 69 GLY A CA 1
ATOM 564 C C . GLY A 1 72 ? 23.518 31.863 42.630 1.00 12.46 69 GLY A C 1
ATOM 565 O O . GLY A 1 72 ? 24.312 31.216 43.321 1.00 12.76 69 GLY A O 1
ATOM 566 N N . ALA A 1 73 ? 23.498 31.762 41.304 1.00 11.96 70 ALA A N 1
ATOM 567 C CA . ALA A 1 73 ? 24.488 30.918 40.631 1.00 11.70 70 ALA A CA 1
ATOM 568 C C . ALA A 1 73 ? 25.873 31.554 40.709 1.00 12.11 70 ALA A C 1
ATOM 569 O O . ALA A 1 73 ? 26.025 32.761 40.486 1.00 12.38 70 ALA A O 1
ATOM 571 N N . GLU A 1 74 ? 26.871 30.737 41.038 1.00 12.30 71 GLU A N 1
ATOM 572 C CA . GLU A 1 74 ? 28.257 31.177 41.023 1.00 13.59 71 GLU A CA 1
ATOM 573 C C . GLU A 1 74 ? 28.809 31.161 39.594 1.00 13.02 71 GLU A C 1
ATOM 574 O O . GLU A 1 74 ? 29.679 31.966 39.245 1.00 12.95 71 GLU A O 1
ATOM 580 N N . GLU A 1 75 ? 28.293 30.255 38.766 1.00 11.35 72 GLU A N 1
ATOM 581 C CA . GLU A 1 75 ? 28.692 30.201 37.361 1.00 11.87 72 GLU A CA 1
ATOM 582 C C . GLU A 1 75 ? 27.597 29.573 36.524 1.00 10.88 72 GLU A C 1
ATOM 583 O O . GLU A 1 75 ? 26.693 28.924 37.053 1.00 10.47 72 GLU A O 1
ATOM 589 N N . VAL A 1 76 ? 27.684 29.763 35.212 1.00 10.57 73 VAL A N 1
ATOM 590 C CA . VAL A 1 76 ? 26.663 29.248 34.316 1.00 10.95 73 VAL A CA 1
ATOM 591 C C . VAL A 1 76 ? 27.351 28.761 33.063 1.00 11.00 73 VAL A C 1
ATOM 592 O O . VAL A 1 76 ? 28.254 29.428 32.560 1.00 11.15 73 VAL A O 1
ATOM 596 N N . ILE A 1 77 ? 26.920 27.605 32.560 1.00 10.42 74 ILE A N 1
ATOM 597 C CA . ILE A 1 77 ? 27.335 27.165 31.232 1.00 10.31 74 ILE A CA 1
ATOM 598 C C . ILE A 1 77 ? 26.151 27.421 30.306 1.00 10.84 74 ILE A C 1
ATOM 599 O O . ILE A 1 77 ? 25.053 26.863 30.505 1.00 10.41 74 ILE A O 1
ATOM 604 N N . THR A 1 78 ? 26.366 28.281 29.315 1.00 10.44 75 THR A N 1
ATOM 605 C CA . THR A 1 78 ? 25.281 28.716 28.443 1.00 10.87 75 THR A CA 1
ATOM 606 C C . THR A 1 78 ? 25.537 28.185 27.035 1.00 11.65 75 THR A C 1
ATOM 607 O O . THR A 1 78 ? 26.624 28.360 26.501 1.00 13.02 75 THR A O 1
ATOM 611 N N . SER A 1 79 ? 24.534 27.534 26.450 1.00 11.47 76 SER A N 1
ATOM 612 C CA . SER A 1 79 ? 24.648 26.975 25.103 1.00 12.29 76 SER A CA 1
ATOM 613 C C . SER A 1 79 ? 23.687 27.737 24.197 1.00 12.00 76 SER A C 1
ATOM 614 O O . SER A 1 79 ? 22.577 28.076 24.607 1.00 12.32 76 SER A O 1
ATOM 617 N N . ILE A 1 80 ? 24.116 28.002 22.973 1.00 11.76 77 ILE A N 1
ATOM 618 C CA . ILE A 1 80 ? 23.309 28.744 22.014 1.00 12.61 77 ILE A CA 1
ATOM 619 C C . ILE A 1 80 ? 23.460 28.066 20.663 1.00 13.03 77 ILE A C 1
ATOM 620 O O . ILE A 1 80 ? 24.559 27.622 20.309 1.00 13.08 77 ILE A O 1
ATOM 625 N N . LYS A 1 81 ? 22.354 27.958 19.924 1.00 13.20 78 LYS A N 1
ATOM 626 C CA . LYS A 1 81 ? 22.430 27.566 18.526 1.00 13.90 78 LYS A CA 1
ATOM 627 C C . LYS A 1 81 ? 21.636 28.586 17.712 1.00 13.29 78 LYS A C 1
ATOM 628 O O . LYS A 1 81 ? 20.497 28.915 18.068 1.00 14.00 78 LYS A O 1
ATOM 634 N N . ILE A 1 82 ? 22.238 29.087 16.643 1.00 12.23 79 ILE A N 1
ATOM 635 C CA . ILE A 1 82 ? 21.606 30.123 15.830 1.00 11.42 79 ILE A CA 1
ATOM 636 C C . ILE A 1 82 ? 21.448 29.616 14.409 1.00 11.06 79 ILE A C 1
ATOM 637 O O . ILE A 1 82 ? 22.408 29.107 13.828 1.00 10.61 79 ILE A O 1
ATOM 642 N N . HIS A 1 83 ? 20.243 29.788 13.847 1.00 9.59 80 HIS A N 1
ATOM 643 C CA . HIS A 1 83 ? 20.032 29.590 12.414 1.00 9.99 80 HIS A CA 1
ATOM 644 C C . HIS A 1 83 ? 19.997 30.968 11.777 1.00 9.91 80 HIS A C 1
ATOM 645 O O . HIS A 1 83 ? 19.056 31.743 11.974 1.00 10.24 80 HIS A O 1
ATOM 652 N N . TYR A 1 84 ? 21.057 31.274 11.031 1.00 9.81 81 TYR A N 1
ATOM 653 C CA . TYR A 1 84 ? 21.287 32.601 10.491 1.00 10.13 81 TYR A CA 1
ATOM 654 C C . TYR A 1 84 ? 21.124 32.546 8.972 1.00 10.56 81 TYR A C 1
ATOM 655 O O . TYR A 1 84 ? 21.859 31.836 8.287 1.00 10.62 81 TYR A O 1
ATOM 664 N N . ARG A 1 85 ? 20.144 33.282 8.454 1.00 10.11 82 ARG A N 1
ATOM 665 C CA . ARG A 1 85 ? 19.884 33.355 7.016 1.00 10.52 82 ARG A CA 1
ATOM 666 C C . ARG A 1 85 ? 19.446 34.789 6.736 1.00 10.96 82 ARG A C 1
ATOM 667 O O . ARG A 1 85 ? 18.254 35.042 6.544 1.00 11.43 82 ARG A O 1
ATOM 675 N N . PRO A 1 86 ? 20.407 35.728 6.765 1.00 11.10 83 PRO A N 1
ATOM 676 C CA . PRO A 1 86 ? 20.091 37.165 6.745 1.00 11.53 83 PRO A CA 1
ATOM 677 C C . PRO A 1 86 ? 19.390 37.654 5.480 1.00 11.83 83 PRO A C 1
ATOM 678 O O . PRO A 1 86 ? 18.746 38.711 5.514 1.00 12.96 83 PRO A O 1
ATOM 682 N N . SER A 1 87 ? 19.494 36.906 4.382 1.00 12.03 84 SER A N 1
ATOM 683 C CA . SER A 1 87 ? 18.836 37.317 3.132 1.00 12.11 84 SER A CA 1
ATOM 684 C C . SER A 1 87 ? 17.320 37.365 3.307 1.00 12.10 84 SER A C 1
ATOM 685 O O . SER A 1 87 ? 16.699 38.403 3.088 1.00 12.73 84 SER A O 1
ATOM 688 N N . THR A 1 88 ? 16.725 36.247 3.710 1.00 12.12 85 THR A N 1
ATOM 689 C CA . THR A 1 88 ? 15.262 36.123 3.709 1.00 12.34 85 THR A CA 1
ATOM 690 C C . THR A 1 88 ? 14.690 35.718 5.068 1.00 12.24 85 THR A C 1
ATOM 691 O O . THR A 1 88 ? 13.464 35.648 5.240 1.00 11.51 85 THR A O 1
ATOM 695 N N . GLY A 1 89 ? 15.578 35.480 6.028 1.00 11.51 86 GLY A N 1
ATOM 696 C CA . GLY A 1 89 ? 15.166 35.161 7.399 1.00 11.62 86 GLY A CA 1
ATOM 697 C C . GLY A 1 89 ? 14.801 33.701 7.554 1.00 12.00 86 GLY A C 1
ATOM 698 O O . GLY A 1 89 ? 14.638 32.977 6.565 1.00 11.92 86 GLY A O 1
ATOM 699 N N . VAL A 1 90 ? 14.681 33.270 8.802 1.00 11.91 87 VAL A N 1
ATOM 700 C CA . VAL A 1 90 ? 14.273 31.900 9.117 1.00 13.68 87 VAL A CA 1
ATOM 701 C C . VAL A 1 90 ? 13.331 31.965 10.322 1.00 13.60 87 VAL A C 1
ATOM 702 O O . VAL A 1 90 ? 13.548 32.755 11.245 1.00 13.68 87 VAL A O 1
ATOM 706 N N . THR A 1 91 ? 12.289 31.139 10.286 1.00 13.29 88 THR A N 1
ATOM 707 C CA . THR A 1 91 ? 11.233 31.148 11.291 1.00 13.44 88 THR A CA 1
ATOM 708 C C . THR A 1 91 ? 11.050 29.775 11.922 1.00 12.97 88 THR A C 1
ATOM 709 O O . THR A 1 91 ? 11.452 28.753 11.355 1.00 12.47 88 THR A O 1
ATOM 713 N N . ILE A 1 92 ? 10.430 29.760 13.099 1.00 12.21 89 ILE A N 1
ATOM 714 C CA . ILE A 1 92 ? 10.101 28.512 13.761 1.00 12.19 89 ILE A CA 1
ATOM 715 C C . ILE A 1 92 ? 9.156 27.692 12.872 1.00 12.59 89 ILE A C 1
ATOM 716 O O . ILE A 1 92 ? 9.372 26.500 12.633 1.00 12.44 89 ILE A O 1
ATOM 721 N N . ASP A 1 93 ? 8.117 28.350 12.378 1.00 13.67 90 ASP A N 1
ATOM 722 C CA . ASP A 1 93 ? 7.077 27.648 11.624 1.00 14.93 90 ASP A CA 1
ATOM 723 C C . ASP A 1 93 ? 7.623 26.937 10.390 1.00 15.56 90 ASP A C 1
ATOM 724 O O . ASP A 1 93 ? 7.203 25.831 10.084 1.00 14.91 90 ASP A O 1
ATOM 729 N N . GLU A 1 94 ? 8.588 27.546 9.698 1.00 16.34 91 GLU A N 1
ATOM 730 C CA . GLU A 1 94 ? 9.094 26.921 8.484 1.00 17.83 91 GLU A CA 1
ATOM 731 C C . GLU A 1 94 ? 9.832 25.623 8.801 1.00 18.31 91 GLU A C 1
ATOM 732 O O . GLU A 1 94 ? 9.847 24.703 7.987 1.00 18.77 91 GLU A O 1
ATOM 738 N N . LYS A 1 95 ? 10.417 25.544 9.994 1.00 18.34 92 LYS A N 1
ATOM 739 C CA . LYS A 1 95 ? 11.187 24.365 10.380 1.00 18.47 92 LYS A CA 1
ATOM 740 C C . LYS A 1 95 ? 10.357 23.246 11.007 1.00 18.40 92 LYS A C 1
ATOM 741 O O . LYS A 1 95 ? 10.720 22.077 10.879 1.00 19.28 92 LYS A O 1
ATOM 747 N N . VAL A 1 96 ? 9.232 23.583 11.637 1.00 17.43 93 VAL A N 1
ATOM 748 C CA . VAL A 1 96 ? 8.468 22.572 12.389 1.00 17.42 93 VAL A CA 1
ATOM 749 C C . VAL A 1 96 ? 7.103 22.186 11.809 1.00 17.21 93 VAL A C 1
ATOM 750 O O . VAL A 1 96 ? 6.502 21.229 12.275 1.00 16.36 93 VAL A O 1
ATOM 754 N N . TRP A 1 97 ? 6.599 22.940 10.829 1.00 17.67 94 TRP A N 1
ATOM 755 C CA . TRP A 1 97 ? 5.208 22.755 10.410 1.00 19.00 94 TRP A CA 1
ATOM 756 C C . TRP A 1 97 ? 4.903 21.335 9.933 1.00 19.25 94 TRP A C 1
ATOM 757 O O . TRP A 1 97 ? 3.832 20.805 10.223 1.00 19.24 94 TRP A O 1
ATOM 768 N N . LYS A 1 98 ? 5.848 20.731 9.216 1.00 19.51 95 LYS A N 1
ATOM 769 C CA . LYS A 1 98 ? 5.667 19.378 8.675 1.00 20.78 95 LYS A CA 1
ATOM 770 C C . LYS A 1 98 ? 5.588 18.322 9.782 1.00 20.33 95 LYS A C 1
ATOM 771 O O . LYS A 1 98 ? 5.128 17.189 9.558 1.00 20.36 95 LYS A O 1
ATOM 777 N N . TYR A 1 99 ? 6.023 18.699 10.981 1.00 19.65 96 TYR A N 1
ATOM 778 C CA . TYR A 1 99 ? 6.340 17.713 12.014 1.00 20.01 96 TYR A CA 1
ATOM 779 C C . TYR A 1 99 ? 5.492 17.818 13.278 1.00 20.44 96 TYR A C 1
ATOM 780 O O . TYR A 1 99 ? 5.719 17.093 14.253 1.00 20.61 96 TYR A O 1
ATOM 789 N N . ARG A 1 100 ? 4.520 18.722 13.255 1.00 20.34 97 ARG A N 1
ATOM 790 C CA . ARG A 1 100 ? 3.634 18.921 14.381 1.00 21.05 97 ARG A CA 1
ATOM 791 C C . ARG A 1 100 ? 2.172 18.894 13.956 1.00 22.01 97 ARG A C 1
ATOM 792 O O . ARG A 1 100 ? 1.781 19.574 13.007 1.00 21.41 97 ARG A O 1
ATOM 800 N N . ASP A 1 101 ? 1.375 18.127 14.697 1.00 22.93 98 ASP A N 1
ATOM 801 C CA . ASP A 1 101 ? -0.055 17.974 14.432 1.00 24.98 98 ASP A CA 1
ATOM 802 C C . ASP A 1 101 ? -0.873 19.265 14.546 1.00 26.07 98 ASP A C 1
ATOM 803 O O . ASP A 1 101 ? -1.978 19.336 14.009 1.00 26.88 98 ASP A O 1
ATOM 808 N N . GLU A 1 102 ? -0.351 20.275 15.241 1.00 27.91 99 GLU A N 1
ATOM 809 C CA . GLU A 1 102 ? -1.074 21.554 15.359 1.00 29.66 99 GLU A CA 1
ATOM 810 C C . GLU A 1 102 ? -1.149 22.348 14.051 1.00 29.99 99 GLU A C 1
ATOM 811 O O . GLU A 1 102 ? -2.004 23.230 13.912 1.00 30.24 99 GLU A O 1
ATOM 817 N N . TYR A 1 103 ? -0.272 22.024 13.098 1.00 30.33 100 TYR A N 1
ATOM 818 C CA . TYR A 1 103 ? -0.253 22.693 11.793 1.00 30.94 100 TYR A CA 1
ATOM 819 C C . TYR A 1 103 ? -1.150 21.977 10.794 1.00 31.93 100 TYR A C 1
ATOM 820 O O . TYR A 1 103 ? -1.231 20.752 10.788 1.00 32.40 100 TYR A O 1
ATOM 829 N N . ALA A 1 104 ? -1.828 22.752 9.952 1.00 33.18 101 ALA A N 1
ATOM 830 C CA . ALA A 1 104 ? -2.685 22.196 8.905 1.00 33.83 101 ALA A CA 1
ATOM 831 C C . ALA A 1 104 ? -1.980 22.243 7.553 1.00 34.41 101 ALA A C 1
ATOM 832 O O . ALA A 1 104 ? -0.745 22.276 7.486 1.00 35.04 101 ALA A O 1
ATOM 842 N N . SER B 1 5 ? 18.418 4.569 37.059 1.00 22.96 2 SER B N 1
ATOM 843 C CA . SER B 1 5 ? 17.491 4.696 35.939 1.00 20.43 2 SER B CA 1
ATOM 844 C C . SER B 1 5 ? 18.185 5.189 34.686 1.00 18.50 2 SER B C 1
ATOM 845 O O . SER B 1 5 ? 18.899 6.199 34.697 1.00 17.18 2 SER B O 1
ATOM 848 N N . GLN B 1 6 ? 17.945 4.473 33.597 1.00 16.59 3 GLN B N 1
ATOM 849 C CA . GLN B 1 6 ? 18.478 4.878 32.315 1.00 14.59 3 GLN B CA 1
ATOM 850 C C . GLN B 1 6 ? 17.471 5.698 31.507 1.00 13.57 3 GLN B C 1
ATOM 851 O O . GLN B 1 6 ? 17.703 5.975 30.328 1.00 13.26 3 GLN B O 1
ATOM 857 N N A GLN B 1 7 ? 16.364 6.081 32.140 0.50 12.73 4 GLN B N 1
ATOM 858 N N B GLN B 1 7 ? 16.370 6.096 32.139 0.50 12.56 4 GLN B N 1
ATOM 859 C CA A GLN B 1 7 ? 15.379 6.936 31.481 0.50 12.56 4 GLN B CA 1
ATOM 860 C CA B GLN B 1 7 ? 15.377 6.926 31.454 0.50 12.22 4 GLN B CA 1
ATOM 861 C C A GLN B 1 7 ? 15.923 8.352 31.405 0.50 11.87 4 GLN B C 1
ATOM 862 C C B GLN B 1 7 ? 15.856 8.366 31.396 0.50 11.68 4 GLN B C 1
ATOM 863 O O A GLN B 1 7 ? 16.149 8.995 32.438 0.50 11.25 4 GLN B O 1
ATOM 864 O O B GLN B 1 7 ? 15.986 9.036 32.428 0.50 11.08 4 GLN B O 1
ATOM 875 N N . VAL B 1 8 ? 16.149 8.818 30.182 1.00 11.37 5 VAL B N 1
ATOM 876 C CA . VAL B 1 8 ? 16.706 10.148 29.959 1.00 11.19 5 VAL B CA 1
ATOM 877 C C . VAL B 1 8 ? 15.823 10.991 29.041 1.00 11.21 5 VAL B C 1
ATOM 878 O O . VAL B 1 8 ? 14.887 10.486 28.412 1.00 11.05 5 VAL B O 1
ATOM 882 N N . THR B 1 9 ? 16.111 12.286 29.007 1.00 11.14 6 THR B N 1
ATOM 883 C CA . THR B 1 9 ? 15.616 13.160 27.966 1.00 12.39 6 THR B CA 1
ATOM 884 C C . THR B 1 9 ? 16.839 13.581 27.156 1.00 12.45 6 THR B C 1
ATOM 885 O O . THR B 1 9 ? 17.923 13.772 27.720 1.00 10.97 6 THR B O 1
ATOM 897 N N . SER B 1 11 ? 18.133 15.777 23.387 1.00 12.73 8 SER B N 1
ATOM 898 C CA . SER B 1 11 ? 17.812 16.484 22.160 1.00 12.45 8 SER B CA 1
ATOM 899 C C . SER B 1 11 ? 18.922 16.247 21.162 1.00 12.15 8 SER B C 1
ATOM 900 O O . SER B 1 11 ? 20.061 15.936 21.545 1.00 11.63 8 SER B O 1
ATOM 903 N N . PHE B 1 12 ? 18.606 16.377 19.878 1.00 10.78 9 PHE B N 1
ATOM 904 C CA . PHE B 1 12 ? 19.636 16.229 18.879 1.00 10.78 9 PHE B CA 1
ATOM 905 C C . PHE B 1 12 ? 19.276 16.998 17.636 1.00 10.43 9 PHE B C 1
ATOM 906 O O . PHE B 1 12 ? 18.116 17.322 17.399 1.00 10.06 9 PHE B O 1
ATOM 914 N N . SER B 1 13 ? 20.290 17.251 16.828 1.00 10.25 10 SER B N 1
ATOM 915 C CA . SER B 1 13 ? 20.080 17.820 15.526 1.00 10.71 10 SER B CA 1
ATOM 916 C C . SER B 1 13 ? 21.096 17.243 14.555 1.00 10.93 10 SER B C 1
ATOM 917 O O . SER B 1 13 ? 22.172 16.766 14.953 1.00 10.82 10 SER B O 1
ATOM 920 N N . VAL B 1 14 ? 20.719 17.266 13.283 1.00 11.15 11 VAL B N 1
ATOM 921 C CA . VAL B 1 14 ? 21.615 16.868 12.209 1.00 11.29 11 VAL B CA 1
ATOM 922 C C . VAL B 1 14 ? 21.697 18.007 11.208 1.00 12.02 11 VAL B C 1
ATOM 923 O O . VAL B 1 14 ? 20.672 18.575 10.794 1.00 12.58 11 VAL B O 1
ATOM 927 N N . VAL B 1 15 ? 22.923 18.373 10.862 1.00 11.19 12 VAL B N 1
ATOM 928 C CA . VAL B 1 15 ? 23.161 19.419 9.883 1.00 12.35 12 VAL B CA 1
ATOM 929 C C . VAL B 1 15 ? 23.989 18.798 8.758 1.00 12.18 12 VAL B C 1
ATOM 930 O O . VAL B 1 15 ? 25.217 18.671 8.865 1.00 12.39 12 VA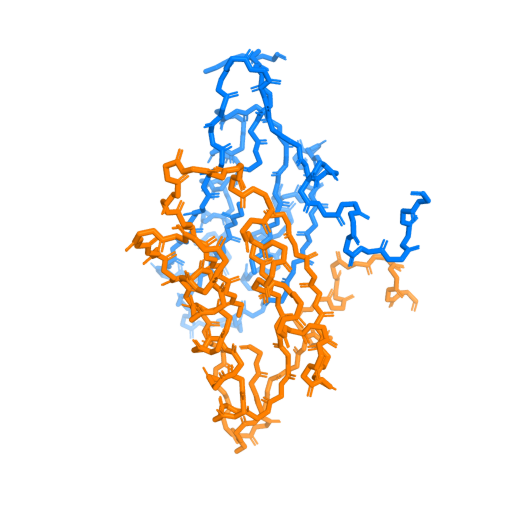L B O 1
ATOM 934 N N . PRO B 1 16 ? 23.302 18.380 7.686 1.00 12.38 13 PRO B N 1
ATOM 935 C CA . PRO B 1 16 ? 23.945 17.707 6.573 1.00 12.03 13 PRO B CA 1
ATOM 936 C C . PRO B 1 16 ? 24.551 18.645 5.527 1.00 13.00 13 PRO B C 1
ATOM 937 O O . PRO B 1 16 ? 24.090 19.789 5.338 1.00 12.74 13 PRO B O 1
ATOM 941 N N . GLN B 1 17 ? 25.579 18.148 4.854 1.00 12.86 14 GLN B N 1
ATOM 942 C CA . GLN B 1 17 ? 26.015 18.726 3.589 1.00 13.73 14 GLN B CA 1
ATOM 943 C C . GLN B 1 17 ? 25.564 17.768 2.505 1.00 14.26 14 GLN B C 1
ATOM 944 O O . GLN B 1 17 ? 25.918 16.598 2.547 1.00 14.59 14 GLN B O 1
ATOM 950 N N . ALA B 1 18 ? 24.800 18.265 1.537 1.00 15.23 15 ALA B N 1
ATOM 951 C CA . ALA B 1 18 ? 24.329 17.414 0.440 1.00 16.58 15 ALA B CA 1
ATOM 952 C C . ALA B 1 18 ? 24.267 18.218 -0.836 1.00 17.69 15 ALA B C 1
ATOM 953 O O . ALA B 1 18 ? 23.328 18.976 -1.044 1.00 17.83 15 ALA B O 1
ATOM 955 N N . LYS B 1 19 ? 25.286 18.048 -1.677 1.00 19.16 16 LYS B N 1
ATOM 956 C CA . LYS B 1 19 ? 25.436 18.816 -2.916 1.00 21.08 16 LYS B CA 1
ATOM 957 C C . LYS B 1 19 ? 24.226 18.684 -3.845 1.00 21.18 16 LYS B C 1
ATOM 958 O O . LYS B 1 19 ? 23.864 19.641 -4.552 1.00 21.82 16 LYS B O 1
ATOM 964 N N . THR B 1 20 ? 23.598 17.509 -3.827 1.00 21.21 17 THR B N 1
ATOM 965 C CA . THR B 1 20 ? 22.566 17.152 -4.809 1.00 21.29 17 THR B CA 1
ATOM 966 C C . THR B 1 20 ? 21.133 17.257 -4.283 1.00 21.81 17 THR B C 1
ATOM 967 O O . THR B 1 20 ? 20.192 16.837 -4.965 1.00 21.98 17 THR B O 1
ATOM 971 N N . LYS B 1 21 ? 20.973 17.810 -3.080 1.00 21.83 18 LYS B N 1
ATOM 972 C CA . LYS B 1 21 ? 19.701 17.787 -2.360 1.00 22.50 18 LYS B CA 1
ATOM 973 C C . LYS B 1 21 ? 19.467 19.088 -1.620 1.00 22.92 18 LYS B C 1
ATOM 974 O O . LYS B 1 21 ? 20.420 19.745 -1.207 1.00 23.42 18 LYS B O 1
ATOM 980 N N A ASP B 1 22 ? 18.207 19.471 -1.443 0.50 23.12 19 ASP B N 1
ATOM 981 N N B ASP B 1 22 ? 18.195 19.442 -1.440 0.50 23.05 19 ASP B N 1
ATOM 982 C CA A ASP B 1 22 ? 17.916 20.522 -0.475 0.50 23.36 19 ASP B CA 1
ATOM 983 C CA B ASP B 1 22 ? 17.803 20.445 -0.453 0.50 23.25 19 ASP B CA 1
ATOM 984 C C A ASP B 1 22 ? 17.975 19.894 0.911 0.50 23.05 19 ASP B C 1
ATOM 985 C C B ASP B 1 22 ? 18.038 19.827 0.918 0.50 22.97 19 ASP B C 1
ATOM 986 O O A ASP B 1 22 ? 17.466 18.792 1.131 0.50 23.13 19 ASP B O 1
ATOM 987 O O B ASP B 1 22 ? 17.696 18.663 1.141 0.50 23.14 19 ASP B O 1
ATOM 996 N N . VAL B 1 23 ? 18.613 20.602 1.834 1.00 22.79 20 VAL B N 1
ATOM 997 C CA . VAL B 1 23 ? 18.884 20.085 3.181 1.00 22.70 20 VAL B CA 1
ATOM 998 C C . VAL B 1 23 ? 17.627 19.686 3.963 1.00 21.66 20 VAL B C 1
ATOM 999 O O . VAL B 1 23 ? 17.645 18.674 4.652 1.00 20.87 20 VAL B O 1
ATOM 1003 N N . TYR B 1 24 ? 16.535 20.443 3.812 1.00 21.18 21 TYR B N 1
ATOM 1004 C CA . TYR B 1 24 ? 15.263 20.085 4.453 1.00 21.04 21 TYR B CA 1
ATOM 1005 C C . TYR B 1 24 ? 14.794 18.678 4.086 1.00 19.52 21 TYR B C 1
ATOM 1006 O O . TYR B 1 24 ? 14.230 17.978 4.925 1.00 19.01 21 TYR B O 1
ATOM 1015 N N . SER B 1 25 ? 15.011 18.270 2.835 1.00 18.22 22 SER B N 1
ATOM 1016 C CA . SER B 1 25 ? 14.605 16.929 2.391 1.00 17.30 22 SER B CA 1
ATOM 1017 C C . SER B 1 25 ? 15.452 15.840 3.025 1.00 16.36 22 SER B C 1
ATOM 1018 O O . SER B 1 25 ? 14.960 14.745 3.307 1.00 16.01 22 SER B O 1
ATOM 1021 N N . VAL B 1 26 ? 16.736 16.134 3.214 1.00 14.63 23 VAL B N 1
ATOM 1022 C CA . VAL B 1 26 ? 17.647 15.191 3.855 1.00 14.28 23 VAL B CA 1
ATOM 1023 C C . VAL B 1 26 ? 17.266 15.061 5.328 1.00 13.34 23 VAL B C 1
ATOM 1024 O O . VAL B 1 26 ? 17.126 13.952 5.849 1.00 13.49 23 VAL B O 1
ATOM 1028 N N . VAL B 1 27 ? 17.061 16.197 5.989 1.00 13.44 24 VAL B N 1
ATOM 1029 C CA . VAL B 1 27 ? 16.714 16.191 7.409 1.00 13.79 24 VAL B CA 1
ATOM 1030 C C . VAL B 1 27 ? 15.383 15.470 7.636 1.00 14.01 24 VAL B C 1
ATOM 1031 O O . VAL B 1 27 ? 15.181 14.837 8.678 1.00 14.54 24 VAL B O 1
ATOM 1035 N N . ASP B 1 28 ? 14.493 15.538 6.648 1.00 13.94 25 ASP B N 1
ATOM 1036 C CA . ASP B 1 28 ? 13.195 14.878 6.740 1.00 14.56 25 ASP B CA 1
ATOM 1037 C C . ASP B 1 28 ? 13.370 13.380 6.978 1.00 14.18 25 ASP B C 1
ATOM 1038 O O . ASP B 1 28 ? 12.618 12.782 7.746 1.00 14.08 25 ASP B O 1
ATOM 1043 N N . LYS B 1 29 ? 14.377 12.788 6.336 1.00 13.27 26 LYS B N 1
ATOM 1044 C CA . LYS B 1 29 ? 14.611 11.352 6.459 1.00 13.04 26 LYS B CA 1
ATOM 1045 C C . LYS B 1 29 ? 15.190 11.011 7.821 1.00 12.53 26 LYS B C 1
ATOM 1046 O O . LYS B 1 29 ? 14.964 9.920 8.339 1.00 11.98 26 LYS B O 1
ATOM 1052 N N . ALA B 1 30 ? 15.949 11.945 8.392 1.00 11.79 27 ALA B N 1
ATOM 1053 C CA . ALA B 1 30 ? 16.441 11.793 9.760 1.00 12.22 27 ALA B CA 1
ATOM 1054 C C . ALA B 1 30 ? 15.264 11.854 10.733 1.00 11.98 27 ALA B C 1
ATOM 1055 O O . ALA B 1 30 ? 15.168 11.043 11.658 1.00 11.60 27 ALA B O 1
ATOM 1057 N N . ILE B 1 31 ? 14.367 12.822 10.524 1.00 11.75 28 ILE B N 1
ATOM 1058 C CA . ILE B 1 31 ? 13.182 12.927 11.380 1.00 11.94 28 ILE B CA 1
ATOM 1059 C C . ILE B 1 31 ? 12.292 11.681 11.233 1.00 11.60 28 ILE B C 1
ATOM 1060 O O . ILE B 1 31 ? 11.723 11.190 12.208 1.00 10.70 28 ILE B O 1
ATOM 1065 N N . GLU B 1 32 ? 12.221 11.133 10.030 1.00 11.38 29 GLU B N 1
ATOM 1066 C CA . GLU B 1 32 ? 11.488 9.887 9.812 1.00 11.71 29 GLU B CA 1
ATOM 1067 C C . GLU B 1 32 ? 11.984 8.728 10.714 1.00 10.52 29 GLU B C 1
ATOM 1068 O O . GLU B 1 32 ? 11.180 7.958 11.227 1.00 9.96 29 GLU B O 1
ATOM 1074 N N . VAL B 1 33 ? 13.289 8.616 10.931 1.00 10.43 30 VAL B N 1
ATOM 1075 C CA . VAL B 1 33 ? 13.818 7.613 11.870 1.00 10.07 30 VAL B CA 1
ATOM 1076 C C . VAL B 1 33 ? 13.202 7.823 13.260 1.00 9.67 30 VAL B C 1
ATOM 1077 O O . VAL B 1 33 ? 12.786 6.860 13.923 1.00 10.69 30 VAL B O 1
ATOM 1081 N N . VAL B 1 34 ? 13.145 9.077 13.695 1.00 9.53 31 VAL B N 1
ATOM 1082 C CA . VAL B 1 34 ? 12.570 9.393 15.001 1.00 9.23 31 VAL B CA 1
ATOM 1083 C C . VAL B 1 34 ? 11.098 9.011 15.004 1.00 9.39 31 VAL B C 1
ATOM 1084 O O . VAL B 1 34 ? 10.627 8.353 15.926 1.00 9.24 31 VAL B O 1
ATOM 1088 N N . GLN B 1 35 ? 10.380 9.415 13.961 1.00 9.19 32 GLN B N 1
ATOM 1089 C CA . GLN B 1 35 ? 8.932 9.132 13.875 1.00 9.44 32 GLN B CA 1
ATOM 1090 C C . GLN B 1 35 ? 8.622 7.637 13.931 1.00 9.74 32 GLN B C 1
ATOM 1091 O O . GLN B 1 35 ? 7.602 7.231 14.480 1.00 9.66 32 GLN B O 1
ATOM 1097 N N . GLN B 1 36 ? 9.515 6.834 13.362 1.00 10.23 33 GLN B N 1
ATOM 1098 C CA . GLN B 1 36 ? 9.316 5.392 13.247 1.00 11.67 33 GLN B CA 1
ATOM 1099 C C . GLN B 1 36 ? 9.810 4.603 14.468 1.00 10.71 33 GLN B C 1
ATOM 1100 O O . GLN B 1 36 ? 9.599 3.386 14.541 1.00 11.30 33 GLN B O 1
ATOM 1106 N N . SER B 1 37 ? 10.442 5.286 15.423 1.00 10.23 34 SER B N 1
ATOM 1107 C CA . SER B 1 37 ? 11.122 4.608 16.530 1.00 10.53 34 SER B CA 1
ATOM 1108 C C . SER B 1 37 ? 10.174 4.104 17.621 1.00 10.26 34 SER B C 1
ATOM 1109 O O . SER B 1 37 ? 10.475 3.105 18.277 1.00 12.12 34 SER B O 1
ATOM 1112 N N . GLY B 1 38 ? 9.070 4.818 17.838 1.00 9.17 35 GLY B N 1
ATOM 1113 C CA . GLY B 1 38 ? 8.142 4.495 18.923 1.00 8.95 35 GLY B CA 1
ATOM 1114 C C . GLY B 1 38 ? 8.335 5.313 20.196 1.00 8.11 35 GLY B C 1
ATOM 1115 O O . GLY B 1 38 ? 7.503 5.261 21.085 1.00 8.41 35 GLY B O 1
ATOM 1116 N N . VAL B 1 39 ? 9.429 6.063 20.293 1.00 8.00 36 VAL B N 1
ATOM 1117 C CA . VAL B 1 39 ? 9.673 6.846 21.509 1.00 8.38 36 VAL B CA 1
ATOM 1118 C C . VAL B 1 39 ? 8.913 8.151 21.438 1.00 8.80 36 VAL B C 1
ATOM 1119 O O . VAL B 1 39 ? 8.617 8.650 20.339 1.00 9.29 36 VAL B O 1
ATOM 1123 N N . ARG B 1 40 ? 8.555 8.678 22.602 1.00 8.82 37 ARG B N 1
ATOM 1124 C CA . ARG B 1 40 ? 7.980 10.017 22.672 1.00 10.03 37 ARG B CA 1
ATOM 1125 C C . ARG B 1 40 ? 8.994 11.046 22.168 1.00 9.68 37 ARG B C 1
ATOM 1126 O O . ARG B 1 40 ? 10.189 11.003 22.524 1.00 9.52 37 ARG B O 1
ATOM 1134 N N . TYR B 1 41 ? 8.525 11.977 21.343 1.00 9.35 38 TYR B N 1
ATOM 1135 C CA . TYR B 1 41 ? 9.417 13.008 20.802 1.00 9.71 38 TYR B CA 1
ATOM 1136 C C . TYR B 1 41 ? 8.661 14.288 20.507 1.00 9.75 38 TYR B C 1
ATOM 1137 O O . TYR B 1 41 ? 7.407 14.310 20.417 1.00 9.47 38 TYR B O 1
ATOM 1146 N N . GLU B 1 42 ? 9.429 15.367 20.343 1.00 10.41 39 GLU B N 1
ATOM 1147 C CA . GLU B 1 42 ? 8.884 16.608 19.815 1.00 10.69 39 GLU B CA 1
ATOM 1148 C C . GLU B 1 42 ? 9.921 17.273 18.933 1.00 10.79 39 GLU B C 1
ATOM 1149 O O . GLU B 1 42 ? 11.064 17.470 19.365 1.00 11.91 39 GLU B O 1
ATOM 1155 N N . VAL B 1 43 ? 9.531 17.598 17.702 1.00 10.57 40 VAL B N 1
ATOM 1156 C CA . VAL B 1 43 ? 10.421 18.295 16.797 1.00 10.79 40 VAL B CA 1
ATOM 1157 C C . VAL B 1 43 ? 10.373 19.787 17.138 1.00 11.04 40 VAL B C 1
ATOM 1158 O O . VAL B 1 43 ? 9.289 20.389 17.171 1.00 11.82 40 VAL B O 1
ATOM 1162 N N . GLY B 1 44 ? 11.546 20.351 17.414 1.00 10.92 41 GLY B N 1
ATOM 1163 C CA . GLY B 1 44 ? 11.700 21.804 17.614 1.00 10.95 41 GLY B CA 1
ATOM 1164 C C . GLY B 1 44 ? 12.396 22.422 16.414 1.00 11.74 41 GLY B C 1
ATOM 1165 O O . GLY B 1 44 ? 12.899 21.711 15.536 1.00 11.43 41 GLY B O 1
ATOM 1166 N N . ALA B 1 45 ? 12.413 23.754 16.360 1.00 11.70 42 ALA B N 1
ATOM 1167 C CA . ALA B 1 45 ? 13.039 24.455 15.243 1.00 12.05 42 ALA B CA 1
ATOM 1168 C C . ALA B 1 45 ? 14.539 24.175 15.108 1.00 11.62 42 ALA B C 1
ATOM 1169 O O . ALA B 1 45 ? 15.049 24.132 13.987 1.00 12.30 42 ALA B O 1
ATOM 1179 N N A GLU B 1 47 ? 16.312 21.716 17.296 0.50 9.95 44 GLU B N 1
ATOM 1180 N N B GLU B 1 47 ? 16.319 21.732 17.331 0.50 10.52 44 GLU B N 1
ATOM 1181 C CA A GLU B 1 47 ? 16.640 20.354 17.711 0.50 9.72 44 GLU B CA 1
ATOM 1182 C CA B GLU B 1 47 ? 16.642 20.391 17.836 0.50 10.87 44 GLU B CA 1
ATOM 1183 C C A GLU B 1 47 ? 15.375 19.574 18.031 0.50 9.98 44 GLU B C 1
ATOM 1184 C C B GLU B 1 47 ? 15.353 19.575 17.939 0.50 10.55 44 GLU B C 1
ATOM 1185 O O A GLU B 1 47 ? 14.327 20.160 18.318 0.50 10.35 44 GLU B O 1
ATOM 1186 O O B GLU B 1 47 ? 14.257 20.140 17.994 0.50 10.81 44 GLU B O 1
ATOM 1197 N N . THR B 1 48 ? 15.489 18.252 17.981 1.00 9.91 45 THR B N 1
ATOM 1198 C CA . THR B 1 48 ? 14.365 17.363 18.256 1.00 10.08 45 THR B CA 1
ATOM 1199 C C . THR B 1 48 ? 14.603 16.714 19.620 1.00 10.10 45 THR B C 1
ATOM 1200 O O . THR B 1 48 ? 15.716 16.224 19.898 1.00 9.93 45 THR B O 1
ATOM 1204 N N . THR B 1 49 ? 13.558 16.712 20.449 1.00 9.28 46 THR B N 1
ATOM 1205 C CA . THR B 1 49 ? 13.639 16.199 21.816 1.00 9.79 46 THR B CA 1
ATOM 1206 C C . THR B 1 49 ? 13.077 14.782 21.855 1.00 9.10 46 THR B C 1
ATOM 1207 O O . THR B 1 49 ? 12.040 14.526 21.244 1.00 8.50 46 THR B O 1
ATOM 1211 N N . LEU B 1 50 ? 13.781 13.897 22.566 1.00 9.24 47 LEU B N 1
ATOM 1212 C CA . LEU B 1 50 ? 13.413 12.494 22.754 1.00 9.14 47 LEU B CA 1
ATOM 1213 C C . LEU B 1 50 ? 13.315 12.163 24.241 1.00 9.60 47 LEU B C 1
ATOM 1214 O O . LEU B 1 50 ? 14.037 12.721 25.061 1.00 9.42 47 LEU B O 1
ATOM 1219 N N . GLU B 1 51 ? 12.461 11.205 24.576 1.00 9.46 48 GLU B N 1
ATOM 1220 C CA . GLU B 1 51 ? 12.422 10.705 25.945 1.00 10.19 48 GLU B CA 1
ATOM 1221 C C . GLU B 1 51 ? 12.432 9.179 25.896 1.00 10.25 48 GLU B C 1
ATOM 1222 O O . GLU B 1 51 ? 11.747 8.590 25.067 1.00 9.99 48 GLU B O 1
ATOM 1228 N N . GLY B 1 52 ? 13.222 8.549 26.768 1.00 10.19 49 GLY B N 1
ATOM 1229 C CA . GLY B 1 52 ? 13.244 7.077 26.833 1.00 10.92 49 GLY B CA 1
ATOM 1230 C C . GLY B 1 52 ? 14.566 6.532 27.328 1.00 11.48 49 GLY B C 1
ATOM 1231 O O . GLY B 1 52 ? 15.354 7.257 27.946 1.00 11.41 49 GLY B O 1
ATOM 1232 N N A GLU B 1 53 ? 14.800 5.247 27.065 0.50 11.28 50 GLU B N 1
ATOM 1233 N N B GLU B 1 53 ? 14.808 5.251 27.059 0.50 11.19 50 GLU B N 1
ATOM 1234 C CA A GLU B 1 53 ? 16.015 4.561 27.519 0.50 11.67 50 GLU B CA 1
ATOM 1235 C CA B GLU B 1 53 ? 16.024 4.593 27.544 0.50 11.46 50 GLU B CA 1
ATOM 1236 C C A GLU B 1 53 ? 17.257 5.098 26.800 0.50 11.06 50 GLU B C 1
ATOM 1237 C C B GLU B 1 53 ? 17.260 5.093 26.805 0.50 10.95 50 GLU B C 1
ATOM 1238 O O A GLU B 1 53 ? 17.271 5.208 25.569 0.50 10.71 50 GLU B O 1
ATOM 1239 O O B GLU B 1 53 ? 17.273 5.175 25.572 0.50 10.61 50 GLU B O 1
ATOM 1250 N N . LEU B 1 54 ? 18.295 5.422 27.572 1.00 10.75 51 LEU B N 1
ATOM 1251 C CA . LEU B 1 54 ? 19.543 5.966 27.014 1.00 10.86 51 LEU B CA 1
ATOM 1252 C C . LEU B 1 54 ? 20.049 5.244 25.753 1.00 10.41 51 LEU B C 1
ATOM 1253 O O . LEU B 1 54 ? 20.269 5.881 24.730 1.00 10.36 51 LEU B O 1
ATOM 1258 N N . ASP B 1 55 ? 20.234 3.923 25.829 1.00 10.99 52 ASP B N 1
ATOM 1259 C CA . ASP B 1 55 ? 20.789 3.184 24.688 1.00 11.45 52 ASP B CA 1
ATOM 1260 C C . ASP B 1 55 ? 19.872 3.197 23.464 1.00 11.40 52 ASP B C 1
ATOM 1261 O O . ASP B 1 55 ? 20.345 3.308 22.329 1.00 11.80 52 ASP B O 1
ATOM 1266 N N . VAL B 1 56 ? 18.569 3.086 23.709 1.00 10.97 53 VAL B N 1
ATOM 1267 C CA . VAL B 1 56 ? 17.573 3.140 22.638 1.00 11.05 53 VAL B CA 1
ATOM 1268 C C . VAL B 1 56 ? 17.652 4.498 21.929 1.00 10.84 53 VAL B C 1
ATOM 1269 O O . VAL B 1 56 ? 17.685 4.560 20.697 1.00 10.31 53 VAL B O 1
ATOM 1273 N N . LEU B 1 57 ? 17.707 5.575 22.708 1.00 10.21 54 LEU B N 1
ATOM 1274 C CA . LEU B 1 57 ? 17.773 6.920 22.152 1.00 10.42 54 LEU B CA 1
ATOM 1275 C C . LEU B 1 57 ? 19.072 7.173 21.387 1.00 11.05 54 LEU B C 1
ATOM 1276 O O . LEU B 1 57 ? 19.060 7.765 20.308 1.00 10.97 54 LEU B O 1
ATOM 1281 N N . LEU B 1 58 ? 20.190 6.711 21.935 1.00 11.29 55 LEU B N 1
ATOM 1282 C CA . LEU B 1 58 ? 21.460 6.851 21.224 1.00 12.69 55 LEU B CA 1
ATOM 1283 C C . LEU B 1 58 ? 21.424 6.144 19.861 1.00 12.80 55 LEU B C 1
ATOM 1284 O O . LEU B 1 58 ? 21.946 6.683 18.868 1.00 13.36 55 LEU B O 1
ATOM 1289 N N . ASP B 1 59 ? 20.794 4.967 19.811 1.00 12.37 56 ASP B N 1
ATOM 1290 C CA . ASP B 1 59 ? 20.649 4.211 18.565 1.00 12.76 56 ASP B CA 1
ATOM 1291 C C . ASP B 1 59 ? 19.754 4.977 17.580 1.00 11.71 56 ASP B C 1
ATOM 1292 O O . ASP B 1 59 ? 20.030 5.006 16.370 1.00 10.94 56 ASP B O 1
ATOM 1297 N N . VAL B 1 60 ? 18.688 5.592 18.096 1.00 11.19 57 VAL B N 1
ATOM 1298 C CA . VAL B 1 60 ? 17.827 6.447 17.261 1.00 10.61 57 VAL B CA 1
ATOM 1299 C C . VAL B 1 60 ? 18.664 7.552 16.599 1.00 10.54 57 VAL B C 1
ATOM 1300 O O . VAL B 1 60 ? 18.579 7.764 15.379 1.00 10.42 57 VAL B O 1
ATOM 1304 N N . VAL B 1 61 ? 19.483 8.239 17.391 1.00 10.07 58 VAL B N 1
ATOM 1305 C CA . VAL B 1 61 ? 20.302 9.332 16.854 1.00 10.40 58 VAL B CA 1
ATOM 1306 C C . VAL B 1 61 ? 21.304 8.808 15.816 1.00 10.44 58 VAL B C 1
ATOM 1307 O O . VAL B 1 61 ? 21.456 9.388 14.731 1.00 10.58 58 VAL B O 1
ATOM 1311 N N . LYS B 1 62 ? 21.958 7.687 16.128 1.00 10.41 59 LYS B N 1
ATOM 1312 C CA . LYS B 1 62 ? 22.918 7.098 15.190 1.00 10.98 59 LYS B CA 1
ATOM 1313 C C . LYS B 1 62 ? 22.242 6.765 13.867 1.00 10.63 59 LYS B C 1
ATOM 1314 O O . LYS B 1 62 ? 22.786 7.037 12.786 1.00 10.81 59 LYS B O 1
ATOM 1320 N N . ARG B 1 63 ? 21.032 6.213 13.945 1.00 10.03 60 ARG B N 1
ATOM 1321 C CA . ARG B 1 63 ? 20.328 5.876 12.716 1.00 10.31 60 ARG B CA 1
ATOM 1322 C C . ARG B 1 63 ? 19.806 7.106 11.977 1.00 10.34 60 ARG B C 1
ATOM 1323 O O . ARG B 1 63 ? 19.722 7.082 10.748 1.00 10.38 60 ARG B O 1
ATOM 1331 N N . ALA B 1 64 ? 19.449 8.161 12.717 1.00 10.26 61 ALA B N 1
ATOM 1332 C CA . ALA B 1 64 ? 19.048 9.431 12.096 1.00 10.73 61 ALA B CA 1
ATOM 1333 C C . ALA B 1 64 ? 20.211 10.031 11.308 1.00 11.26 61 ALA B C 1
ATOM 1334 O O . ALA B 1 64 ? 20.030 10.499 10.180 1.00 10.19 61 ALA B O 1
ATOM 1336 N N . GLN B 1 65 ? 21.402 10.009 11.912 1.00 10.36 62 GLN B N 1
ATOM 1337 C CA . GLN B 1 65 ? 22.629 10.471 11.245 1.00 10.71 62 GLN B CA 1
ATOM 1338 C C . GLN B 1 65 ? 22.882 9.664 9.963 1.00 10.48 62 GLN B C 1
ATOM 1339 O O . GLN B 1 65 ? 23.139 10.242 8.895 1.00 10.58 62 GLN B O 1
ATOM 1345 N N . GLN B 1 66 ? 22.785 8.333 10.066 1.00 9.68 63 GLN B N 1
ATOM 1346 C CA . GLN B 1 66 ? 22.967 7.467 8.898 1.00 9.61 63 GLN B CA 1
ATOM 1347 C C . GLN B 1 66 ? 21.925 7.758 7.822 1.00 9.19 63 GLN B C 1
ATOM 1348 O O . GLN B 1 66 ? 22.259 7.747 6.636 1.00 9.71 63 GLN B O 1
ATOM 1354 N N . ALA B 1 67 ? 20.679 8.024 8.233 1.00 9.54 64 ALA B N 1
ATOM 1355 C CA . ALA B 1 67 ? 19.598 8.336 7.278 1.00 9.85 64 ALA B CA 1
ATOM 1356 C C . ALA B 1 67 ? 19.933 9.541 6.404 1.00 10.04 64 ALA B C 1
ATOM 1357 O O . ALA B 1 67 ? 19.580 9.579 5.216 1.00 9.83 64 ALA B O 1
ATOM 1359 N N . CYS B 1 68 ? 20.637 10.514 6.984 1.00 10.26 65 CYS B N 1
ATOM 1360 C CA . CYS B 1 68 ? 21.074 11.678 6.221 1.00 10.38 65 CYS B CA 1
ATOM 1361 C C . CYS B 1 68 ? 21.984 11.256 5.071 1.00 10.07 65 CYS B C 1
ATOM 1362 O O . CYS B 1 68 ? 21.815 11.700 3.934 1.00 9.41 65 CYS B O 1
ATOM 1365 N N . VAL B 1 69 ? 22.948 10.388 5.372 1.00 9.64 66 VAL B N 1
ATOM 1366 C CA . VAL B 1 69 ? 23.886 9.911 4.350 1.00 10.40 66 VAL B CA 1
ATOM 1367 C C . VAL B 1 69 ? 23.132 9.092 3.307 1.00 10.79 66 VAL B C 1
ATOM 1368 O O . VAL B 1 69 ? 23.308 9.271 2.100 1.00 10.99 66 VAL B O 1
ATOM 1372 N N . ASP B 1 70 ? 22.237 8.228 3.775 1.00 11.04 67 ASP B N 1
ATOM 1373 C CA . ASP B 1 70 ? 21.452 7.395 2.865 1.00 10.94 67 ASP B CA 1
ATOM 1374 C C . ASP B 1 70 ? 20.550 8.220 1.945 1.00 11.43 67 ASP B C 1
ATOM 1375 O O . ASP B 1 70 ? 20.174 7.761 0.851 1.00 12.07 67 ASP B O 1
ATOM 1380 N N . ALA B 1 71 ? 20.209 9.431 2.384 1.00 10.66 68 ALA B N 1
ATOM 1381 C CA . ALA B 1 71 ? 19.354 10.341 1.632 1.00 11.20 68 ALA B CA 1
ATOM 1382 C C . ALA B 1 71 ? 20.163 11.237 0.702 1.00 11.57 68 ALA B C 1
ATOM 1383 O O . ALA B 1 71 ? 19.588 12.015 -0.082 1.00 12.26 68 ALA B O 1
ATOM 1385 N N . GLY B 1 72 ? 21.489 11.126 0.791 1.00 11.31 69 GLY B N 1
ATOM 1386 C CA . GLY B 1 72 ? 22.393 11.822 -0.131 1.00 11.67 69 GLY B CA 1
ATOM 1387 C C . GLY B 1 72 ? 23.432 12.750 0.469 1.00 11.46 69 GLY B C 1
ATOM 1388 O O . GLY B 1 72 ? 24.194 13.359 -0.269 1.00 11.94 69 GLY B O 1
ATOM 1389 N N . ALA B 1 73 ? 23.481 12.861 1.799 1.00 11.04 70 ALA B N 1
ATOM 1390 C CA . ALA B 1 73 ? 24.454 13.742 2.433 1.00 10.87 70 ALA B CA 1
ATOM 1391 C C . ALA B 1 73 ? 25.855 13.191 2.261 1.00 11.16 70 ALA B C 1
ATOM 1392 O O . ALA B 1 73 ? 26.073 11.997 2.434 1.00 11.27 70 ALA B O 1
ATOM 1394 N N . GLU B 1 74 ? 26.796 14.062 1.904 1.00 11.62 71 GLU B N 1
ATOM 1395 C CA . GLU B 1 74 ? 28.206 13.689 1.889 1.00 12.02 71 GLU B CA 1
ATOM 1396 C C . GLU B 1 74 ? 28.769 13.581 3.307 1.00 12.11 71 GLU B C 1
ATOM 1397 O O . GLU B 1 74 ? 29.652 12.755 3.591 1.00 12.37 71 GLU B O 1
ATOM 1403 N N . GLU B 1 75 ? 28.270 14.440 4.181 1.00 10.90 72 GLU B N 1
ATOM 1404 C CA . GLU B 1 75 ? 28.720 14.470 5.567 1.00 11.60 72 GLU B CA 1
ATOM 1405 C C . GLU B 1 75 ? 27.615 15.052 6.411 1.00 10.95 72 GLU B C 1
ATOM 1406 O O . GLU B 1 75 ? 26.661 15.636 5.888 1.00 10.63 72 GLU B O 1
ATOM 1412 N N . VAL B 1 76 ? 27.741 14.882 7.724 1.00 11.26 73 VAL B N 1
ATOM 1413 C CA . VAL B 1 76 ? 26.716 15.323 8.650 1.00 11.07 73 VAL B CA 1
ATOM 1414 C C . VAL B 1 76 ? 27.406 15.784 9.915 1.00 10.97 73 VAL B C 1
ATOM 1415 O O . VAL B 1 76 ? 28.337 15.133 10.382 1.00 10.61 73 VAL B O 1
ATOM 1419 N N . ILE B 1 77 ? 26.953 16.911 10.458 1.00 10.62 74 ILE B N 1
ATOM 1420 C CA . ILE B 1 77 ?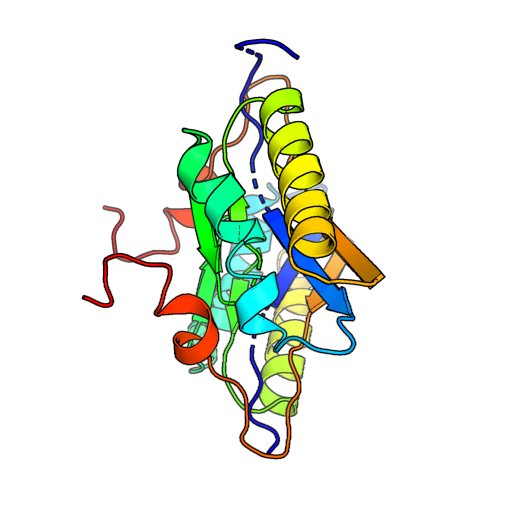 27.363 17.309 11.797 1.00 10.78 74 ILE B CA 1
ATOM 1421 C C . ILE B 1 77 ? 26.165 17.037 12.689 1.00 11.20 74 ILE B C 1
ATOM 1422 O O . ILE B 1 77 ? 25.092 17.640 12.499 1.00 11.04 74 ILE B O 1
ATOM 1427 N N . THR B 1 78 ? 26.356 16.132 13.649 1.00 10.45 75 THR B N 1
ATOM 1428 C CA . THR B 1 78 ? 25.282 15.699 14.541 1.00 11.20 75 THR B CA 1
ATOM 1429 C C . THR B 1 78 ? 25.552 16.198 15.948 1.00 12.03 75 THR B C 1
ATOM 1430 O O . THR B 1 78 ? 26.632 15.947 16.486 1.00 12.13 75 THR B O 1
ATOM 1434 N N . SER B 1 79 ? 24.569 16.892 16.533 1.00 12.32 76 SER B N 1
ATOM 1435 C CA . SER B 1 79 ? 24.687 17.436 17.894 1.00 13.64 76 SER B CA 1
ATOM 1436 C C . SER B 1 79 ? 23.719 16.694 18.811 1.00 13.30 76 SER B C 1
ATOM 1437 O O . SER B 1 79 ? 22.595 16.397 18.420 1.00 13.69 76 SER B O 1
ATOM 1440 N N . ILE B 1 80 ? 24.154 16.398 20.031 1.00 12.90 77 ILE B N 1
ATOM 1441 C CA . ILE B 1 80 ? 23.338 15.630 20.969 1.00 13.28 77 ILE B CA 1
ATOM 1442 C C . ILE B 1 80 ? 23.488 16.272 22.337 1.00 13.16 77 ILE B C 1
ATOM 1443 O O . ILE B 1 80 ? 24.575 16.734 22.689 1.00 13.21 77 ILE B O 1
ATOM 1448 N N . LYS B 1 81 ? 22.399 16.293 23.101 1.00 12.74 78 LYS B N 1
ATOM 1449 C CA . LYS B 1 81 ? 22.485 16.660 24.510 1.00 12.96 78 LYS B CA 1
ATOM 1450 C C . LYS B 1 81 ? 21.621 15.727 25.339 1.00 12.41 78 LYS B C 1
ATOM 1451 O O . LYS B 1 81 ? 20.473 15.450 24.963 1.00 12.49 78 LYS B O 1
ATOM 1457 N N . ILE B 1 82 ? 22.193 15.227 26.435 1.00 11.75 79 ILE B N 1
ATOM 1458 C CA . ILE B 1 82 ? 21.568 14.202 27.272 1.00 10.90 79 ILE B CA 1
ATOM 1459 C C . ILE B 1 82 ? 21.431 14.756 28.683 1.00 11.04 79 ILE B C 1
ATOM 1460 O O . ILE B 1 82 ? 22.370 15.352 29.196 1.00 10.28 79 ILE B O 1
ATOM 1465 N N . HIS B 1 83 ? 20.250 14.578 29.279 1.00 10.42 80 HIS B N 1
ATOM 1466 C CA . HIS B 1 83 ? 20.055 14.835 30.702 1.00 10.10 80 HIS B CA 1
ATOM 1467 C C . HIS B 1 83 ? 19.925 13.477 31.398 1.00 10.11 80 HIS B C 1
ATOM 1468 O O . HIS B 1 83 ? 18.936 12.736 31.205 1.00 9.96 80 HIS B O 1
ATOM 1475 N N . TYR B 1 84 ? 20.930 13.173 32.214 1.00 9.97 81 TYR B N 1
ATOM 1476 C CA . TYR B 1 84 ? 21.037 11.886 32.881 1.00 10.08 81 TYR B CA 1
ATOM 1477 C C . TYR B 1 84 ? 20.888 12.079 34.390 1.00 10.71 81 TYR B C 1
ATOM 1478 O O . TYR B 1 84 ? 21.589 12.905 34.984 1.00 10.08 81 TYR B O 1
ATOM 1487 N N . ARG B 1 85 ? 19.964 11.339 34.996 1.00 10.93 82 ARG B N 1
ATOM 1488 C CA . ARG B 1 85 ? 19.699 11.433 36.439 1.00 12.48 82 ARG B CA 1
ATOM 1489 C C . ARG B 1 85 ? 19.199 10.070 36.926 1.00 13.14 82 ARG B C 1
ATOM 1490 O O . ARG B 1 85 ? 17.988 9.854 37.075 1.00 12.39 82 ARG B O 1
ATOM 1498 N N . PRO B 1 86 ? 20.135 9.139 37.134 1.00 13.70 83 PRO B N 1
ATOM 1499 C CA . PRO B 1 86 ? 19.745 7.751 37.402 1.00 14.70 83 PRO B CA 1
ATOM 1500 C C . PRO B 1 86 ? 18.982 7.492 38.719 1.00 15.28 83 PRO B C 1
ATOM 1501 O O . PRO B 1 86 ? 18.378 6.422 38.861 1.00 15.30 83 PRO B O 1
ATOM 1505 N N . SER B 1 87 ? 18.962 8.457 39.640 1.00 16.10 84 SER B N 1
ATOM 1506 C CA . SER B 1 87 ? 18.225 8.276 40.901 1.00 16.90 84 SER B CA 1
ATOM 1507 C C . SER B 1 87 ? 16.723 8.116 40.645 1.00 17.09 84 SER B C 1
ATOM 1508 O O . SER B 1 87 ? 16.057 7.280 41.277 1.00 17.37 84 SER B O 1
ATOM 1511 N N . THR B 1 88 ? 16.208 8.890 39.692 1.00 16.52 85 THR B N 1
ATOM 1512 C CA . THR B 1 88 ? 14.773 8.951 39.422 1.00 17.00 85 THR B CA 1
ATOM 1513 C C . THR B 1 88 ? 14.421 8.881 37.935 1.00 16.20 85 THR B C 1
ATOM 1514 O O . THR B 1 88 ? 13.247 8.714 37.593 1.00 16.19 85 THR B O 1
ATOM 1518 N N . GLY B 1 89 ? 15.411 9.033 37.053 1.00 15.00 86 GLY B N 1
ATOM 1519 C CA . GLY B 1 89 ? 15.115 9.268 35.628 1.00 14.68 86 GLY B CA 1
ATOM 1520 C C . GLY B 1 89 ? 14.745 10.729 35.373 1.00 14.19 86 GLY B C 1
ATOM 1521 O O . GLY B 1 89 ? 14.509 11.481 36.323 1.00 13.87 86 GLY B O 1
ATOM 1522 N N . VAL B 1 90 ? 14.728 11.143 34.102 1.00 13.96 87 VAL B N 1
ATOM 1523 C CA . VAL B 1 90 ? 14.318 12.497 33.715 1.00 15.27 87 VAL B CA 1
ATOM 1524 C C . VAL B 1 90 ? 13.296 12.412 32.593 1.00 14.50 87 VAL B C 1
ATOM 1525 O O . VAL B 1 90 ? 13.462 11.614 31.664 1.00 14.67 87 VAL B O 1
ATOM 1529 N N . THR B 1 91 ? 12.259 13.246 32.675 1.00 13.72 88 THR B N 1
ATOM 1530 C CA . THR B 1 91 ? 11.192 13.255 31.692 1.00 14.00 88 THR B CA 1
ATOM 1531 C C . THR B 1 91 ? 11.020 14.645 31.093 1.00 12.97 88 THR B C 1
ATOM 1532 O O . THR B 1 91 ? 11.447 15.640 31.672 1.00 13.13 88 THR B O 1
ATOM 1536 N N . ILE B 1 92 ? 10.397 14.702 29.919 1.00 11.80 89 ILE B N 1
ATOM 1537 C CA . ILE B 1 92 ? 10.080 15.964 29.277 1.00 11.14 89 ILE B CA 1
ATOM 1538 C C . ILE B 1 92 ? 9.146 16.800 30.159 1.00 11.93 89 ILE B C 1
ATOM 1539 O O . ILE B 1 92 ? 9.370 18.001 30.363 1.00 11.53 89 ILE B O 1
ATOM 1544 N N . ASP B 1 93 ? 8.106 16.168 30.690 1.00 12.50 90 ASP B N 1
ATOM 1545 C CA . ASP B 1 93 ? 7.078 16.923 31.418 1.00 14.18 90 ASP B CA 1
ATOM 1546 C C . ASP B 1 93 ? 7.638 17.578 32.678 1.00 14.89 90 ASP B C 1
ATOM 1547 O O . ASP B 1 93 ? 7.227 18.671 33.039 1.00 14.85 90 ASP B O 1
ATOM 1552 N N . GLU B 1 94 ? 8.583 16.923 33.343 1.00 15.80 91 GLU B N 1
ATOM 1553 C CA . GLU B 1 94 ? 9.142 17.512 34.553 1.00 17.76 91 GLU B CA 1
ATOM 1554 C C . GLU B 1 94 ? 9.890 18.815 34.257 1.00 18.11 91 GLU B C 1
ATOM 1555 O O . GLU B 1 94 ? 9.917 19.735 35.081 1.00 18.31 91 GLU B O 1
ATOM 1561 N N . LYS B 1 95 ? 10.473 18.902 33.064 1.00 18.03 92 LYS B N 1
ATOM 1562 C CA . LYS B 1 95 ? 11.261 20.075 32.695 1.00 18.42 92 LYS B CA 1
ATOM 1563 C C . LYS B 1 95 ? 10.418 21.216 32.128 1.00 18.16 92 LYS B C 1
ATOM 1564 O O . LYS B 1 95 ? 10.781 22.385 32.291 1.00 19.01 92 LYS B O 1
ATOM 1570 N N . VAL B 1 96 ? 9.280 20.895 31.505 1.00 17.17 93 VAL B N 1
ATOM 1571 C CA . VAL B 1 96 ? 8.497 21.922 30.807 1.00 16.70 93 VAL B CA 1
ATOM 1572 C C . VAL B 1 96 ? 7.157 22.336 31.426 1.00 16.51 93 VAL B C 1
ATOM 1573 O O . VAL B 1 96 ? 6.581 23.324 30.986 1.00 16.26 93 VAL B O 1
ATOM 1577 N N . TRP B 1 97 ? 6.663 21.591 32.420 1.00 15.78 94 TRP B N 1
ATOM 1578 C CA . TRP B 1 97 ? 5.314 21.830 32.948 1.00 16.41 94 TRP B CA 1
ATOM 1579 C C . TRP B 1 97 ? 5.068 23.262 33.432 1.00 16.53 94 TRP B C 1
ATOM 1580 O O . TRP B 1 97 ? 3.957 23.771 33.295 1.00 16.97 94 TRP B O 1
ATOM 1591 N N . LYS B 1 98 ? 6.091 23.899 33.996 1.00 16.67 95 LYS B N 1
ATOM 1592 C CA . LYS B 1 98 ? 5.966 25.267 34.514 1.00 17.63 95 LYS B CA 1
ATOM 1593 C C . LYS B 1 98 ? 5.810 26.293 33.385 1.00 17.87 95 LYS B C 1
ATOM 1594 O O . LYS B 1 98 ? 5.362 27.424 33.613 1.00 17.57 95 LYS B O 1
ATOM 1600 N N . TYR B 1 99 ? 6.165 25.886 32.166 1.00 18.23 96 TYR B N 1
ATOM 1601 C CA . TYR B 1 99 ? 6.514 26.844 31.117 1.00 19.14 96 TYR B CA 1
ATOM 1602 C C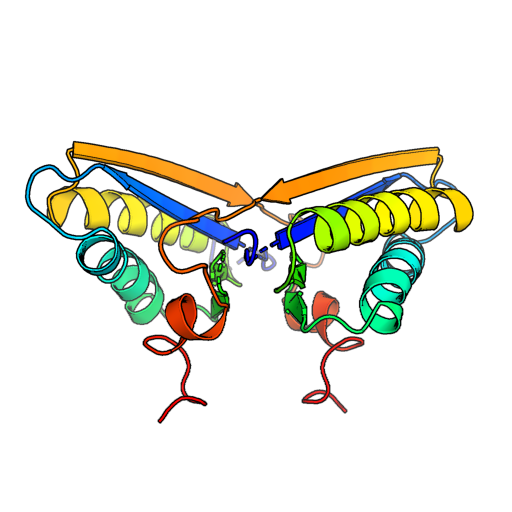 . TYR B 1 99 ? 5.686 26.787 29.849 1.00 19.84 96 TYR B C 1
ATOM 1603 O O . TYR B 1 99 ? 5.960 27.527 28.894 1.00 20.19 96 TYR B O 1
ATOM 1612 N N . ARG B 1 100 ? 4.688 25.913 29.835 1.00 19.88 97 ARG B N 1
ATOM 1613 C CA . ARG B 1 100 ? 3.785 25.790 28.704 1.00 20.85 97 ARG B CA 1
ATOM 1614 C C . ARG B 1 100 ? 2.331 25.825 29.159 1.00 21.66 97 ARG B C 1
ATOM 1615 O O . ARG B 1 100 ? 1.972 25.148 30.121 1.00 21.46 97 ARG B O 1
ATOM 1623 N N A ASP B 1 101 ? 1.521 26.598 28.430 0.50 21.92 98 ASP B N 1
ATOM 1624 N N B ASP B 1 101 ? 1.483 26.608 28.495 0.50 22.37 98 ASP B N 1
ATOM 1625 C CA A ASP B 1 101 ? 0.091 26.782 28.707 0.50 22.42 98 ASP B CA 1
ATOM 1626 C CA B ASP B 1 101 ? 0.090 26.717 28.965 0.50 23.13 98 ASP B CA 1
ATOM 1627 C C A ASP B 1 101 ? -0.704 25.485 28.741 0.50 23.39 98 ASP B C 1
ATOM 1628 C C B ASP B 1 101 ? -0.829 25.532 28.609 0.50 23.88 98 ASP B C 1
ATOM 1629 O O A ASP B 1 101 ? -1.666 25.354 29.509 0.50 23.42 98 ASP B O 1
ATOM 1630 O O B ASP B 1 101 ? -2.005 25.514 28.989 0.50 23.85 98 ASP B O 1
ATOM 1639 N N . GLU B 1 102 ? -0.292 24.532 27.914 1.00 24.35 99 GLU B N 1
ATOM 1640 C CA . GLU B 1 102 ? -0.984 23.241 27.790 1.00 26.55 99 GLU B CA 1
ATOM 1641 C C . GLU B 1 102 ? -0.993 22.441 29.112 1.00 26.76 99 GLU B C 1
ATOM 1642 O O . GLU B 1 102 ? -1.737 21.468 29.235 1.00 27.50 99 GLU B O 1
ATOM 1648 N N . TYR B 1 103 ? -0.197 22.874 30.097 1.00 27.20 100 TYR B N 1
ATOM 1649 C CA . TYR B 1 103 ? -0.101 22.195 31.407 1.00 27.64 100 TYR B CA 1
ATOM 1650 C C . TYR B 1 103 ? -0.958 22.794 32.529 1.00 28.91 100 TYR B C 1
ATOM 1651 O O . TYR B 1 103 ? -0.718 22.524 33.714 1.00 29.66 100 TYR B O 1
ATOM 1660 N N . ALA B 1 104 ? -1.957 23.592 32.166 1.00 30.21 101 ALA B N 1
ATOM 1661 C CA . ALA B 1 104 ? -2.846 24.218 33.155 1.00 31.01 101 ALA B CA 1
ATOM 1662 C C . ALA B 1 104 ? -3.898 23.250 33.705 1.00 31.74 101 ALA B C 1
ATOM 1663 O O . ALA B 1 104 ? -3.621 22.419 34.577 1.00 32.23 101 ALA B O 1
#

Organism: Bacillus cereus (strain ATCC 14579 / DSM 31 / CCUG 7414 / JCM 2152 / NBRC 15305 / NCIMB 9373 / NCTC 2599 / NRRL B-3711) (NCBI:txid226900)

CATH classification: 3.30.70.930

Secondary structure (DSSP, 8-state):
------B--EEEEEE-SSS-HHHHHHHHHHHHHHS-SEEEE---EEEEB-HHHHHHHHHHHHHHHHHTT-SEEEEEE-----TTT---HHHHHGGG-TT--/--EE--EEEEEE-TTS-HHHHHHHHHHHHHHH-SEEEE---EEEEEEHHHHHHHHHHHHHHHHHTT-SEEEEEE-----TTT---HHHHHTTT-GGG-

Sequence (199 aa):
SNASQQQVTSFSVVPQAKTKDVYSVVDDKAIEVVQQSGVRYEVGAEETTLEGELDVLLDVVKRAQQACVDAGAEEVITSIKIHYRPSTGVTIDEKVWKYRDEYASQQQVTSFSVVPQAKTKDDVYSVVDKAIEVVQQSGVRYEVGAEETTLEGEELDVLLDVVKRAQQACVDAGAEEVITSIKIHYRPSTGVTIDEKVWKYRDDEYA

Nearest PDB structures (foldseek):
  1yqh-assembly1_A  TM=9.993E-01  e=3.327E-17  Bacillus cereus ATCC 14579
  1vk8-assembly1_D  TM=8.867E-01  e=8.580E-08  Thermotoga maritima
  2epi-assembly1_C  TM=8.738E-01  e=7.492E-07  Methanocaldococcus jannaschii DSM 2661
  2ibo-assembly1_D  TM=8.121E-01  e=1.022E-05  Streptococcus pneumoniae TIGR4
  1lxj-assembly1_A  TM=8.552E-01  e=2.495E-05  Saccharomyces cerevisiae